Protein AF-A0A967WGV7-F1 (afdb_monomer)

Nearest PDB structures (foldseek):
  6tgf-assembly1_E  TM=3.086E-01  e=8.086E-02  Pantoea stewartii subsp. stewartii DC283
  1jrg-assembly2_B  TM=3.679E-01  e=1.143E+00  Dickeya chrysanthemi
  6tgf-assembly1_D  TM=2.941E-01  e=8.157E-01  Pantoea stewartii subsp. stewartii DC283
  1k8f-assembly2_D  TM=4.345E-01  e=6.163E+00  Homo sapiens
  3th0-assembly1_A  TM=1.533E-01  e=5.874E+00  Lederbergvirus P22

Foldseek 3Di:
DFADEDEQDLDLPLARADEFDAQDADEYQHHPVDDDDDPVNRDLPVTAAEQEQQNPPDQDPLRPPLPSGRLENYEAPQVQADQNRHYESHEQESFEQCDPPDPSSQEASRYEEDNHAYEYYNYEQANAEGQAYARHYEYHCYAYEYYNYEQESAEYAAFASRYEAHVYQYEYELYEQYQAEYQEQRHYEYACYAYEYELYEYYQAEHAAEQSHYEYACYAYEYELYEFEQAEYNHYKRHYDYHVYHYHYHNYYYYNGD

Radius of gyration: 17.04 Å; Cα contacts (8 Å, |Δi|>4): 986; chains: 1; bounding box: 46×35×44 Å

Solvent-accessible surface area (backbone atoms only — not comparable to full-atom values): 10587 Å² total; per-residue (Å²): 78,50,39,48,82,44,55,60,54,97,57,75,63,32,84,44,42,38,72,86,45,66,81,38,75,48,51,31,2,30,59,73,90,52,74,98,69,61,79,88,72,53,37,38,84,85,16,50,15,32,42,32,10,48,52,84,74,69,59,43,100,82,50,46,76,48,87,58,14,10,20,21,27,26,53,34,86,56,71,61,33,38,65,49,14,32,43,32,20,34,37,33,25,36,4,33,1,60,49,94,75,55,67,77,42,12,26,2,0,20,28,30,22,29,43,22,14,40,26,39,29,48,27,35,30,34,46,6,28,9,65,33,30,0,0,18,30,21,27,36,57,13,49,31,37,40,31,52,25,39,28,33,51,6,28,8,60,43,27,0,0,19,29,22,26,34,53,11,52,26,41,38,32,48,28,40,26,31,48,5,30,15,30,25,0,0,20,28,22,24,38,57,11,45,31,40,39,34,52,26,40,30,33,48,5,29,11,57,42,24,1,0,18,29,25,24,38,53,12,47,31,41,36,33,51,26,40,28,34,49,8,31,18,72,70,36,42,6,41,56,34,71,43,85,40,68,62,46,76,40,77,58,47,80,42,77,47,69

Structure (mmCIF, N/CA/C/O backbone):
data_AF-A0A967WGV7-F1
#
_entry.id   AF-A0A967WGV7-F1
#
loop_
_atom_site.group_PDB
_atom_site.id
_atom_site.type_symbol
_atom_site.label_atom_id
_atom_site.label_alt_id
_atom_site.label_comp_id
_atom_site.label_asym_id
_atom_site.label_entity_id
_atom_site.label_seq_id
_atom_site.pdbx_PDB_ins_code
_atom_site.Cartn_x
_atom_site.Cartn_y
_atom_site.Cartn_z
_atom_site.occupancy
_atom_site.B_iso_or_equiv
_atom_site.auth_seq_id
_atom_site.auth_comp_id
_atom_site.auth_asym_id
_atom_site.auth_atom_id
_atom_site.pdbx_PDB_model_num
ATOM 1 N N . MET A 1 1 ? -16.449 0.845 16.071 1.00 89.19 1 MET A N 1
ATOM 2 C CA . MET A 1 1 ? -15.845 2.123 16.484 1.00 89.19 1 MET A CA 1
ATOM 3 C C . MET A 1 1 ? -16.679 3.232 15.888 1.00 89.19 1 MET A C 1
ATOM 5 O O . MET A 1 1 ? -17.058 3.120 14.730 1.00 89.19 1 MET A O 1
ATOM 9 N N . ALA A 1 2 ? -17.038 4.225 16.699 1.00 91.44 2 ALA A N 1
ATOM 10 C CA . ALA A 1 2 ? -17.859 5.336 16.236 1.00 91.44 2 ALA A CA 1
ATOM 11 C C . ALA A 1 2 ? -17.091 6.219 15.238 1.00 91.44 2 ALA A C 1
ATOM 13 O O . ALA A 1 2 ? -15.864 6.136 15.156 1.00 91.44 2 ALA A O 1
ATOM 14 N N . ALA A 1 3 ? -17.804 7.037 14.466 1.00 94.88 3 ALA A N 1
ATOM 15 C CA . ALA A 1 3 ? -17.177 8.040 13.614 1.00 94.88 3 ALA A CA 1
ATOM 16 C C . ALA A 1 3 ? -16.294 8.982 14.441 1.00 94.88 3 ALA A C 1
ATOM 18 O O . ALA A 1 3 ? -16.633 9.344 15.572 1.00 94.88 3 ALA A O 1
ATOM 19 N N . GLY A 1 4 ? -15.172 9.393 13.860 1.00 95.69 4 GLY A N 1
ATOM 20 C CA . GLY A 1 4 ? -14.198 10.262 14.510 1.00 95.69 4 GLY A CA 1
ATOM 21 C C . GLY A 1 4 ? -12.759 9.883 14.187 1.00 95.69 4 GLY A C 1
ATOM 22 O O . GLY A 1 4 ? -12.503 8.888 13.510 1.00 95.69 4 GLY A O 1
ATOM 23 N N . THR A 1 5 ? -11.830 10.689 14.698 1.00 96.38 5 THR A N 1
ATOM 24 C CA . THR A 1 5 ? -10.388 10.503 14.513 1.00 96.38 5 THR A CA 1
ATOM 25 C C . THR A 1 5 ? -9.752 9.976 15.788 1.00 96.38 5 THR A C 1
ATOM 27 O O . THR A 1 5 ? -9.923 10.551 16.862 1.00 96.38 5 THR A O 1
ATOM 30 N N . TYR A 1 6 ? -8.991 8.897 15.652 1.00 97.62 6 TYR A N 1
ATOM 31 C CA . TYR A 1 6 ? -8.298 8.212 16.732 1.00 97.62 6 TYR A CA 1
ATOM 32 C C . TYR A 1 6 ? -6.807 8.155 16.417 1.00 97.62 6 TYR A C 1
ATOM 34 O O . TYR A 1 6 ? -6.417 7.813 15.301 1.00 97.62 6 TYR A O 1
ATOM 42 N N . LYS A 1 7 ? -5.984 8.466 17.416 1.00 97.50 7 LYS A N 1
ATOM 43 C CA . LYS A 1 7 ? -4.521 8.452 17.328 1.00 97.50 7 LYS A CA 1
ATOM 44 C C . LYS A 1 7 ? -3.966 7.288 18.151 1.00 97.50 7 LYS A C 1
ATOM 46 O O . LYS A 1 7 ? -4.623 6.868 19.108 1.00 97.50 7 LYS A O 1
ATOM 51 N N . PRO A 1 8 ? -2.788 6.747 17.805 1.00 97.19 8 PRO A N 1
ATOM 52 C CA . PRO A 1 8 ? -2.190 5.651 18.563 1.00 97.19 8 PRO A CA 1
ATOM 53 C C . PRO A 1 8 ? -1.683 6.093 19.947 1.00 97.19 8 PRO A C 1
ATOM 55 O O . PRO A 1 8 ? -1.536 5.255 20.836 1.00 97.19 8 PRO A O 1
ATOM 58 N N . THR A 1 9 ? -1.443 7.393 20.140 1.00 96.75 9 THR A N 1
ATOM 59 C CA . THR A 1 9 ? -1.024 8.010 21.404 1.00 96.75 9 THR A CA 1
ATOM 60 C C . THR A 1 9 ? -1.558 9.446 21.517 1.00 96.75 9 THR A C 1
ATOM 62 O O . THR A 1 9 ? -1.876 10.069 20.503 1.00 96.75 9 THR A O 1
ATOM 65 N N . ASP A 1 10 ? -1.658 9.952 22.750 1.00 92.62 10 ASP A N 1
ATOM 66 C CA . ASP A 1 10 ? -1.988 11.353 23.067 1.00 92.62 10 ASP A CA 1
ATOM 67 C C . ASP A 1 10 ? -0.730 12.242 23.197 1.00 92.62 10 ASP A C 1
ATOM 69 O O . ASP A 1 10 ? -0.841 13.458 23.362 1.00 92.62 10 ASP A O 1
ATOM 73 N N . ASP A 1 11 ? 0.467 11.646 23.180 1.00 93.00 11 ASP A N 1
ATOM 74 C CA . ASP A 1 11 ? 1.744 12.364 23.152 1.00 93.00 11 ASP A CA 1
ATOM 75 C C . ASP A 1 11 ? 2.346 12.420 21.733 1.00 93.00 11 ASP A C 1
ATOM 77 O O . ASP A 1 11 ? 1.678 12.135 20.743 1.00 93.00 11 ASP A O 1
ATOM 81 N N . LEU A 1 12 ? 3.606 12.855 21.627 1.00 94.00 12 LEU A N 1
ATOM 82 C CA . LEU A 1 12 ? 4.318 13.012 20.352 1.00 94.00 12 LEU A CA 1
ATOM 83 C C . LEU A 1 12 ? 5.303 11.863 20.078 1.00 94.00 12 LEU A C 1
ATOM 85 O O . LEU A 1 12 ? 6.253 12.031 19.308 1.00 94.00 12 LEU A O 1
ATOM 89 N N . ASP A 1 13 ? 5.139 10.711 20.738 1.00 97.25 13 ASP A N 1
ATOM 90 C CA . ASP A 1 13 ? 5.986 9.550 20.475 1.00 97.25 13 ASP A CA 1
ATOM 91 C C . ASP A 1 13 ? 5.594 8.881 19.150 1.00 97.25 13 ASP A C 1
ATOM 93 O O . ASP A 1 13 ? 4.695 8.042 19.061 1.00 97.25 13 ASP A O 1
ATOM 97 N N . ARG A 1 14 ? 6.353 9.224 18.105 1.00 97.81 14 ARG A N 1
ATOM 98 C CA . ARG A 1 14 ? 6.195 8.715 16.735 1.00 97.81 14 ARG A CA 1
ATOM 99 C C . ARG A 1 14 ? 6.345 7.194 16.609 1.00 97.81 14 ARG A C 1
ATOM 101 O O . ARG A 1 14 ? 6.037 6.648 15.549 1.00 97.81 14 ARG A O 1
ATOM 108 N N . THR A 1 15 ? 6.870 6.513 17.631 1.00 97.75 15 THR A N 1
ATOM 109 C CA . THR A 1 15 ? 7.092 5.057 17.622 1.00 97.75 15 THR A CA 1
ATOM 110 C C . THR A 1 15 ? 5.883 4.255 18.101 1.00 97.75 15 THR A C 1
ATOM 112 O O . THR A 1 15 ? 5.872 3.031 17.956 1.00 97.75 15 THR A O 1
ATOM 115 N N . ILE A 1 16 ? 4.859 4.920 18.645 1.00 98.19 16 ILE A N 1
ATOM 116 C CA . ILE A 1 16 ? 3.623 4.271 19.075 1.00 98.19 16 ILE A CA 1
ATOM 117 C C . ILE A 1 16 ? 2.669 4.155 17.878 1.00 98.19 16 ILE A C 1
ATOM 119 O O . ILE A 1 16 ? 2.387 5.130 17.179 1.00 98.19 16 ILE A O 1
ATOM 123 N N . SER A 1 17 ? 2.154 2.942 17.669 1.00 98.44 17 SER A N 1
ATOM 124 C CA . SER A 1 17 ? 1.281 2.573 16.550 1.00 98.44 17 SER A CA 1
ATOM 125 C C . SER A 1 17 ? 0.160 1.648 17.019 1.00 98.44 17 SER A C 1
ATOM 127 O O . SER A 1 17 ? 0.289 0.950 18.030 1.00 98.44 17 SER A O 1
ATOM 129 N N . PHE A 1 18 ? -0.923 1.576 16.247 1.00 98.62 18 PHE A N 1
ATOM 130 C CA . PHE A 1 18 ? -1.934 0.541 16.428 1.00 98.62 18 PHE A CA 1
ATOM 131 C C . PHE A 1 18 ? -1.376 -0.841 16.056 1.00 98.62 18 PHE A C 1
ATOM 133 O O . PHE A 1 18 ? -0.465 -0.977 15.234 1.00 98.62 18 PHE A O 1
ATOM 140 N N . GLN A 1 19 ? -1.950 -1.886 16.653 1.00 98.06 19 GLN A N 1
ATOM 141 C CA . GLN A 1 19 ? -1.642 -3.277 16.326 1.00 98.06 19 GLN A CA 1
ATOM 142 C C . GLN A 1 19 ? -2.923 -4.096 16.247 1.00 98.06 19 GLN A C 1
ATOM 144 O O . GLN A 1 19 ? -3.793 -4.004 17.114 1.00 98.06 19 GLN A O 1
ATOM 149 N N . MET A 1 20 ? -3.017 -4.932 15.219 1.00 98.50 20 MET A N 1
ATOM 150 C CA . MET A 1 20 ? -4.074 -5.929 15.097 1.00 98.50 20 MET A CA 1
ATOM 151 C C . MET A 1 20 ? -3.718 -7.204 15.876 1.00 98.50 20 MET A C 1
ATOM 153 O O . MET A 1 20 ? -2.576 -7.419 16.286 1.00 98.50 20 MET A O 1
ATOM 157 N N . LYS A 1 21 ? -4.711 -8.074 16.092 1.00 98.19 21 LYS A N 1
ATOM 158 C CA . LYS A 1 21 ? -4.554 -9.319 16.852 1.00 98.19 21 LYS A CA 1
ATOM 159 C C . LYS A 1 21 ? -5.401 -10.437 16.249 1.00 98.19 21 LYS A C 1
ATOM 161 O O . LYS A 1 21 ? -6.550 -10.206 15.888 1.00 98.19 21 LYS A O 1
ATOM 166 N N . ASN A 1 22 ? -4.860 -11.655 16.211 1.00 98.38 22 ASN A N 1
ATOM 167 C CA . ASN A 1 22 ? -5.603 -12.834 15.749 1.00 98.38 22 ASN A CA 1
ATOM 168 C C . ASN A 1 22 ? -6.865 -13.073 16.588 1.00 98.38 22 ASN A C 1
ATOM 170 O O . ASN A 1 22 ? -6.866 -12.907 17.812 1.00 98.38 22 ASN A O 1
ATOM 174 N N . GLY A 1 23 ? -7.934 -13.484 15.911 1.00 98.12 23 GLY A N 1
ATOM 175 C CA . GLY A 1 23 ? -9.259 -13.710 16.480 1.00 98.12 23 GLY A CA 1
ATOM 176 C C . GLY A 1 23 ? -10.005 -12.433 16.866 1.00 98.12 23 GLY A C 1
ATOM 177 O O . GLY A 1 23 ? -11.033 -12.527 17.536 1.00 98.12 23 GLY A O 1
ATOM 178 N N . VAL A 1 24 ? -9.498 -11.256 16.487 1.00 98.19 24 VAL A N 1
ATOM 179 C CA . VAL A 1 24 ? -10.129 -9.965 16.766 1.00 98.19 24 VAL A CA 1
ATOM 180 C C . VAL A 1 24 ? -10.513 -9.302 15.452 1.00 98.19 24 VAL A C 1
ATOM 182 O O . VAL A 1 24 ? -9.667 -9.051 14.596 1.00 98.19 24 VAL A O 1
ATOM 185 N N . ALA A 1 25 ? -11.798 -8.978 15.340 1.00 97.69 25 ALA A N 1
ATOM 186 C CA . ALA A 1 25 ? -12.327 -8.142 14.280 1.00 97.69 25 ALA A CA 1
ATOM 187 C C . ALA A 1 25 ? -12.687 -6.765 14.835 1.00 97.69 25 ALA A C 1
ATOM 189 O O . ALA A 1 25 ? -13.356 -6.659 15.867 1.00 97.69 25 ALA A O 1
ATOM 190 N N . ILE A 1 26 ? -12.230 -5.721 14.153 1.00 96.75 26 ILE A N 1
ATOM 191 C CA . ILE A 1 26 ? -12.522 -4.331 14.488 1.00 96.75 26 ILE A CA 1
ATOM 192 C C . ILE A 1 26 ? -13.258 -3.714 13.301 1.00 96.75 26 ILE A C 1
ATOM 194 O O . ILE A 1 26 ? -12.820 -3.840 12.160 1.00 96.75 26 ILE A O 1
ATOM 198 N N . TYR A 1 27 ? -14.366 -3.031 13.590 1.00 97.12 27 TYR A N 1
ATOM 199 C CA . TYR A 1 27 ? -15.258 -2.439 12.593 1.00 97.12 27 TYR A CA 1
ATOM 200 C C . TYR A 1 27 ? -15.413 -0.933 12.836 1.00 97.12 27 TYR A C 1
ATOM 202 O O . TYR A 1 27 ? -15.695 -0.539 13.971 1.00 97.12 27 TYR A O 1
ATOM 210 N N . GLY A 1 28 ? -15.247 -0.099 11.810 1.00 96.19 28 GLY A N 1
ATOM 211 C CA . GLY A 1 28 ? -15.576 1.336 11.796 1.00 96.19 28 GLY A CA 1
ATOM 212 C C . GLY A 1 28 ? -16.955 1.587 11.178 1.00 96.19 28 GLY A C 1
ATOM 213 O O . GLY A 1 28 ? -17.614 0.630 10.776 1.00 96.19 28 GLY A O 1
ATOM 214 N N . GLY A 1 29 ? -17.422 2.835 11.112 1.00 95.69 29 GLY A N 1
ATOM 215 C CA . GLY A 1 29 ? -18.684 3.163 10.427 1.00 95.69 29 GLY A CA 1
ATOM 216 C C . GLY A 1 29 ? -19.935 3.234 11.303 1.00 95.69 29 GLY A C 1
ATOM 217 O O . GLY A 1 29 ? -21.039 3.007 10.812 1.00 95.69 29 GLY A O 1
ATOM 218 N N . PHE A 1 30 ? -19.789 3.500 12.601 1.00 94.44 30 PHE A N 1
ATOM 219 C CA . PHE A 1 30 ? -20.928 3.627 13.517 1.00 94.44 30 PHE A CA 1
ATOM 220 C C . PHE A 1 30 ? -21.244 5.104 13.787 1.00 94.44 30 PHE A C 1
ATOM 222 O O . PHE A 1 30 ? -20.355 5.858 14.183 1.00 94.44 30 PHE A O 1
ATOM 229 N N . ASP A 1 31 ? -22.500 5.514 13.606 1.00 92.50 31 ASP A N 1
ATOM 230 C CA . ASP A 1 31 ? -22.958 6.879 13.899 1.00 92.50 31 ASP A CA 1
ATOM 231 C C . ASP A 1 31 ? -22.876 7.160 15.418 1.00 92.50 31 ASP A C 1
ATOM 233 O O . ASP A 1 31 ? -23.529 6.468 16.199 1.00 92.50 31 ASP A O 1
ATOM 237 N N . PRO A 1 32 ? -22.082 8.152 15.869 1.00 88.44 32 PRO A N 1
ATOM 238 C CA . PRO A 1 32 ? -21.924 8.474 17.288 1.00 88.44 32 PRO A CA 1
ATOM 239 C C . PRO A 1 32 ? -23.148 9.166 17.911 1.00 88.44 32 PRO A C 1
ATOM 241 O O . PRO A 1 32 ? -23.213 9.302 19.134 1.00 88.44 32 PRO A O 1
ATOM 244 N N . SER A 1 33 ? -24.073 9.683 17.097 1.00 88.00 33 SER A N 1
ATOM 245 C CA . SER A 1 33 ? -25.232 10.466 17.548 1.00 88.00 33 SER A CA 1
ATOM 246 C C . SER A 1 33 ? -26.416 9.599 17.974 1.00 88.00 33 SER A C 1
ATOM 248 O O . SER A 1 33 ? -27.272 10.027 18.756 1.00 88.00 33 SER A O 1
ATOM 250 N N . VAL A 1 34 ? -26.444 8.365 17.488 1.00 80.56 34 VAL A N 1
ATOM 251 C CA . VAL A 1 34 ? -27.380 7.322 17.884 1.00 80.56 34 VAL A CA 1
ATOM 252 C C . VAL A 1 34 ? -26.631 6.351 18.797 1.00 80.56 34 VAL A C 1
ATOM 254 O O . VAL A 1 34 ? -25.426 6.182 18.676 1.00 80.56 34 VAL A O 1
ATOM 257 N N . GLY A 1 35 ? -27.316 5.793 19.799 1.00 74.44 35 GLY A N 1
ATOM 258 C CA . GLY A 1 35 ? -26.696 4.894 20.781 1.00 74.44 35 GLY A CA 1
ATOM 259 C C . GLY A 1 35 ? -26.268 3.550 20.176 1.00 74.44 35 GLY A C 1
ATOM 260 O O . GLY A 1 35 ? -25.796 3.488 19.048 1.00 74.44 35 GLY A O 1
ATOM 261 N N . ASP A 1 36 ? -26.461 2.449 20.909 1.00 68.88 36 ASP A N 1
ATOM 262 C CA . ASP A 1 36 ? -26.219 1.103 20.368 1.00 68.88 36 ASP A CA 1
ATOM 263 C C . ASP A 1 36 ? -27.049 0.877 19.096 1.00 68.88 36 ASP A C 1
ATOM 265 O O . ASP A 1 36 ? -28.251 0.597 19.143 1.00 68.88 36 ASP A O 1
ATOM 269 N N . VAL A 1 37 ? -26.394 1.011 17.946 1.00 71.75 37 VAL A N 1
ATOM 270 C CA . VAL A 1 37 ? -26.943 0.626 16.655 1.00 71.75 37 VAL A CA 1
ATOM 271 C C . VAL A 1 37 ? -26.558 -0.812 16.369 1.00 71.75 37 VAL A C 1
ATOM 273 O O . VAL A 1 37 ? -25.444 -1.261 16.646 1.00 71.75 37 VAL A O 1
ATOM 276 N N . ALA A 1 38 ? -27.511 -1.551 15.814 1.00 83.12 38 ALA A N 1
ATOM 277 C CA . ALA A 1 38 ? -27.261 -2.898 15.349 1.00 83.12 38 ALA A CA 1
ATOM 278 C C . ALA A 1 38 ? -26.185 -2.890 14.247 1.00 83.12 38 ALA A C 1
ATOM 280 O O . ALA A 1 38 ? -26.043 -1.910 13.513 1.00 83.12 38 ALA A O 1
ATOM 281 N N . PHE A 1 39 ? -25.418 -3.976 14.149 1.00 86.56 39 PHE A N 1
ATOM 282 C CA . PHE A 1 39 ? -24.276 -4.085 13.238 1.00 86.56 39 PHE A CA 1
ATOM 283 C C . PHE A 1 39 ? -24.667 -3.837 11.772 1.00 86.56 39 PHE A C 1
ATOM 285 O O . PHE A 1 39 ? -23.903 -3.254 11.012 1.00 86.56 39 PHE A O 1
ATOM 292 N N . GLU A 1 40 ? -25.880 -4.227 11.390 1.00 87.62 40 GLU A N 1
ATOM 293 C CA . GLU A 1 40 ? -26.460 -4.009 10.064 1.00 87.62 40 GLU A CA 1
ATOM 294 C C . GLU A 1 40 ? -26.698 -2.536 9.699 1.00 87.62 40 GLU A C 1
ATOM 296 O O . GLU A 1 40 ? -26.863 -2.231 8.522 1.00 87.62 40 GLU A O 1
ATOM 301 N N . ASN A 1 41 ? -26.701 -1.624 10.674 1.00 85.81 41 ASN A N 1
ATOM 302 C CA . ASN A 1 41 ? -26.860 -0.186 10.437 1.00 85.81 41 ASN A CA 1
ATOM 303 C C . ASN A 1 41 ? -25.515 0.532 10.251 1.00 85.81 41 ASN A C 1
ATOM 305 O O . ASN A 1 41 ? -25.477 1.762 10.220 1.00 85.81 41 ASN A O 1
ATOM 309 N N . ARG A 1 42 ? -24.410 -0.218 10.200 1.00 92.00 42 ARG A N 1
ATOM 310 C CA . ARG A 1 42 ? -23.076 0.323 9.957 1.00 92.00 42 ARG A CA 1
ATOM 311 C C . ARG A 1 42 ? -23.008 0.907 8.551 1.00 92.00 42 ARG A C 1
ATOM 313 O O . ARG A 1 42 ? -23.313 0.225 7.578 1.00 92.00 42 ARG A O 1
ATOM 320 N N . ASP A 1 43 ? -22.546 2.144 8.471 1.00 94.38 43 ASP A N 1
ATOM 321 C CA . ASP A 1 43 ? -22.340 2.874 7.227 1.00 94.38 43 ASP A CA 1
ATOM 322 C C . ASP A 1 43 ? -20.988 3.581 7.331 1.00 94.38 43 ASP A C 1
ATOM 324 O O . ASP A 1 43 ? -20.862 4.635 7.956 1.00 94.38 43 ASP A O 1
ATOM 328 N N . TRP A 1 44 ? -19.952 2.931 6.804 1.00 95.56 44 TRP A N 1
ATOM 329 C CA . TRP A 1 44 ? -18.570 3.408 6.871 1.00 95.56 44 TRP A CA 1
ATOM 330 C C . TRP A 1 44 ? -18.292 4.579 5.929 1.00 95.56 44 TRP A C 1
ATOM 332 O O . TRP A 1 44 ? -17.327 5.304 6.155 1.00 95.56 44 TRP A O 1
ATOM 342 N N . GLU A 1 45 ? -19.145 4.796 4.927 1.00 94.06 45 GLU A N 1
ATOM 343 C CA . GLU A 1 45 ? -19.053 5.948 4.032 1.00 94.06 45 GLU A CA 1
ATOM 344 C C . GLU A 1 45 ? -19.645 7.193 4.703 1.00 94.06 45 GLU A C 1
ATOM 346 O O . GLU A 1 45 ? -19.021 8.254 4.710 1.00 94.06 45 GLU A O 1
ATOM 351 N N . ALA A 1 46 ? -20.820 7.069 5.330 1.00 95.06 46 ALA A N 1
ATOM 352 C CA . ALA A 1 46 ? -21.470 8.185 6.016 1.00 95.06 46 ALA A CA 1
ATOM 353 C C . ALA A 1 46 ? -20.852 8.507 7.387 1.00 95.06 46 ALA A C 1
ATOM 355 O O . ALA A 1 46 ? -20.930 9.650 7.843 1.00 95.06 46 ALA A O 1
ATOM 356 N N . ASN A 1 47 ? -20.245 7.519 8.054 1.00 95.94 47 ASN A N 1
ATOM 357 C CA . ASN A 1 47 ? -19.715 7.638 9.416 1.00 95.94 47 ASN A CA 1
ATOM 358 C C . ASN A 1 47 ? -18.211 7.317 9.464 1.00 95.94 47 ASN A C 1
ATOM 360 O O . ASN A 1 47 ? -17.817 6.314 10.067 1.00 95.94 47 ASN A O 1
ATOM 364 N N . PRO A 1 48 ? -17.349 8.149 8.855 1.00 97.00 48 PRO A N 1
ATOM 365 C CA . PRO A 1 48 ? -15.931 7.847 8.718 1.00 97.00 48 PRO A CA 1
ATOM 366 C C . PRO A 1 48 ? -15.254 7.645 10.078 1.00 97.00 48 PRO A C 1
ATOM 368 O O . PRO A 1 48 ? -15.301 8.501 10.969 1.00 97.00 48 PRO A O 1
ATOM 371 N N . THR A 1 49 ? -14.588 6.501 10.224 1.00 97.81 49 THR A N 1
ATOM 372 C CA . THR A 1 49 ? -13.740 6.183 11.374 1.00 97.81 49 THR A CA 1
ATOM 373 C C . THR A 1 49 ? -12.281 6.237 10.940 1.00 97.81 49 THR A C 1
ATOM 375 O O . THR A 1 49 ? -11.823 5.396 10.168 1.00 97.81 49 THR A O 1
ATOM 378 N N . ILE A 1 50 ? -11.553 7.233 11.438 1.00 98.25 50 ILE A N 1
ATOM 379 C CA . ILE A 1 50 ? -10.200 7.568 11.000 1.00 98.25 50 ILE A CA 1
ATOM 380 C C . ILE A 1 50 ? -9.199 7.121 12.066 1.00 98.25 50 ILE A C 1
ATOM 382 O O . ILE A 1 50 ? -9.276 7.542 13.219 1.00 98.25 50 ILE A O 1
ATOM 386 N N . LEU A 1 51 ? -8.241 6.288 11.674 1.00 98.62 51 LEU A N 1
ATOM 387 C CA . LEU A 1 51 ? -7.046 5.955 12.441 1.00 98.62 51 LEU A CA 1
ATOM 388 C C . LEU A 1 51 ? -5.901 6.786 11.860 1.00 98.62 51 LEU A C 1
ATOM 390 O O . LEU A 1 51 ? -5.476 6.551 10.729 1.00 98.62 51 LEU A O 1
ATOM 394 N N . SER A 1 52 ? -5.459 7.796 12.607 1.00 97.75 52 SER A N 1
ATOM 395 C CA . SER A 1 52 ? -4.529 8.813 12.115 1.00 97.75 52 SER A CA 1
ATOM 396 C C . SER A 1 52 ? -3.176 8.750 12.815 1.00 97.75 52 SER A C 1
ATOM 398 O O . SER A 1 52 ? -3.110 8.641 14.041 1.00 97.75 52 SER A O 1
ATOM 400 N N . GLY A 1 53 ? -2.108 8.860 12.026 1.00 97.62 53 GLY A N 1
ATOM 401 C CA . GLY A 1 53 ? -0.747 9.114 12.488 1.00 97.62 53 GLY A CA 1
ATOM 402 C C . GLY A 1 53 ? -0.442 10.595 12.736 1.00 97.62 53 GLY A C 1
ATOM 403 O O . GLY A 1 53 ? 0.615 10.884 13.284 1.00 97.62 53 GLY A O 1
ATOM 404 N N . ASP A 1 54 ? -1.342 11.521 12.390 1.00 96.56 54 ASP A N 1
ATOM 405 C CA . ASP A 1 54 ? -1.190 12.958 12.661 1.00 96.56 54 ASP A CA 1
ATOM 406 C C . ASP A 1 54 ?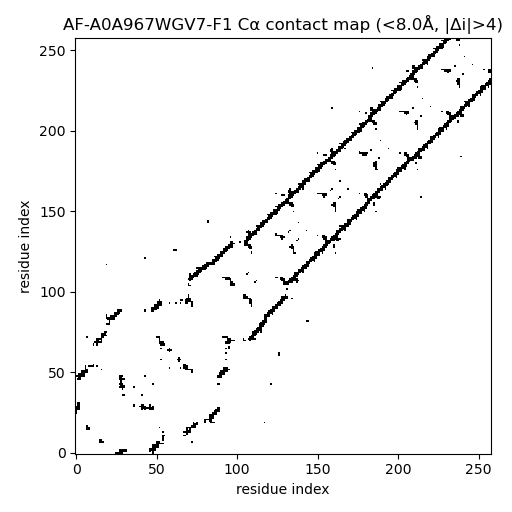 -1.300 13.237 14.169 1.00 96.56 54 ASP A C 1
ATOM 408 O O . ASP A 1 54 ? -2.397 13.373 14.725 1.00 96.56 54 ASP A O 1
ATOM 412 N N . LEU A 1 55 ? -0.157 13.287 14.858 1.00 96.56 55 LEU A N 1
ATOM 413 C CA . LEU A 1 55 ? -0.098 13.424 16.316 1.00 96.56 55 LEU A CA 1
ATOM 414 C C . LEU A 1 55 ? -0.482 14.834 16.786 1.00 96.56 55 LEU A C 1
ATOM 416 O O . LEU A 1 55 ? -1.172 14.962 17.802 1.00 96.56 55 LEU A O 1
ATOM 420 N N . ASN A 1 56 ? -0.183 15.874 16.006 1.00 93.69 56 ASN A N 1
ATOM 421 C CA . ASN A 1 56 ? -0.521 17.260 16.343 1.00 93.69 56 ASN A CA 1
ATOM 422 C C . ASN A 1 56 ? -1.933 17.675 15.902 1.00 93.69 56 ASN A C 1
ATOM 424 O O . ASN A 1 56 ? -2.533 18.556 16.517 1.00 93.69 56 ASN A O 1
ATOM 428 N N . GLY A 1 57 ? -2.531 16.976 14.938 1.00 92.19 57 GLY A N 1
ATOM 429 C CA . GLY A 1 57 ? -3.834 17.334 14.379 1.00 92.19 57 GLY A CA 1
ATOM 430 C C . GLY A 1 57 ? -3.773 18.570 13.479 1.00 92.19 57 GLY A C 1
ATOM 431 O O . GLY A 1 57 ? -4.752 19.320 13.444 1.00 92.19 57 GLY A O 1
ATOM 432 N N . ASP A 1 58 ? -2.627 18.843 12.858 1.00 91.44 58 ASP A N 1
ATOM 433 C CA . ASP A 1 58 ? -2.351 20.072 12.110 1.00 91.44 58 ASP A CA 1
ATOM 434 C C . ASP A 1 58 ? -1.845 19.834 10.677 1.00 91.44 58 ASP A C 1
ATOM 436 O O . ASP A 1 58 ? -1.442 20.792 10.006 1.00 91.44 58 ASP A O 1
ATOM 440 N N . ASP A 1 59 ? -1.956 18.599 10.175 1.00 89.25 59 ASP A N 1
ATOM 441 C CA . ASP A 1 59 ? -1.641 18.277 8.786 1.00 89.25 59 ASP A CA 1
ATOM 442 C C . ASP A 1 59 ? -2.553 19.037 7.808 1.00 89.25 59 ASP A C 1
ATOM 444 O O . ASP A 1 59 ? -3.784 19.080 7.924 1.00 89.25 59 ASP A O 1
ATOM 448 N N . GLY A 1 60 ? -1.931 19.645 6.797 1.00 77.81 60 GLY A N 1
ATOM 449 C CA . GLY A 1 60 ? -2.632 20.303 5.697 1.00 77.81 60 GLY A CA 1
ATOM 450 C C . GLY A 1 60 ? -3.273 19.317 4.703 1.00 77.81 60 GLY A C 1
ATOM 451 O O . GLY A 1 60 ? -3.069 18.110 4.791 1.00 77.81 60 GLY A O 1
ATOM 452 N N . PRO A 1 61 ? -3.996 19.825 3.685 1.00 69.12 61 PRO A N 1
ATOM 453 C CA . PRO A 1 61 ? -4.725 19.007 2.704 1.00 69.12 61 PRO A CA 1
ATOM 454 C C . PRO A 1 61 ? -3.850 18.077 1.841 1.00 69.12 61 PRO A C 1
ATOM 456 O O . PRO A 1 61 ? -4.382 17.139 1.260 1.00 69.12 61 PRO A O 1
ATOM 459 N N . ASP A 1 62 ? -2.532 18.299 1.799 1.00 66.75 62 ASP A N 1
ATOM 460 C CA . ASP A 1 62 ? -1.553 17.443 1.106 1.00 66.75 62 ASP A CA 1
ATOM 461 C C . ASP A 1 62 ? -0.658 16.663 2.091 1.00 66.75 62 ASP A C 1
ATOM 463 O O . ASP A 1 62 ? 0.464 16.286 1.752 1.00 66.75 62 ASP A O 1
ATOM 467 N N . PHE A 1 63 ? -1.088 16.518 3.352 1.00 68.81 63 PHE A N 1
ATOM 468 C CA . PHE A 1 63 ? -0.255 16.014 4.458 1.00 68.81 63 PHE A CA 1
ATOM 469 C C . PHE A 1 63 ? 1.057 16.802 4.604 1.00 68.81 63 PHE A C 1
ATOM 471 O O . PHE A 1 63 ? 2.105 16.293 5.008 1.00 68.81 63 PHE A O 1
ATOM 478 N N . ALA A 1 64 ? 1.000 18.084 4.235 1.00 72.38 64 ALA A N 1
ATOM 479 C CA . ALA A 1 64 ? 2.035 19.052 4.539 1.00 72.38 64 ALA A CA 1
ATOM 480 C C . ALA A 1 64 ? 2.061 19.265 6.057 1.00 72.38 64 ALA A C 1
ATOM 482 O O . ALA A 1 64 ? 0.998 19.391 6.654 1.00 72.38 64 ALA A O 1
ATOM 483 N N . ASN A 1 65 ? 3.264 19.375 6.630 1.00 86.81 65 ASN A N 1
ATOM 484 C CA . ASN A 1 65 ? 3.522 19.389 8.079 1.00 86.81 65 ASN A CA 1
ATOM 485 C C . ASN A 1 65 ? 3.540 18.013 8.783 1.00 86.81 65 ASN A C 1
ATOM 487 O O . ASN A 1 65 ? 3.500 17.950 9.993 1.00 86.81 65 ASN A O 1
ATOM 491 N N . ASN A 1 66 ? 3.764 16.914 8.065 1.00 92.69 66 ASN A N 1
ATOM 492 C CA . ASN A 1 66 ? 3.780 15.567 8.657 1.00 92.69 66 ASN A CA 1
ATOM 493 C C . ASN A 1 66 ? 5.016 15.185 9.517 1.00 92.69 66 ASN A C 1
ATOM 495 O O . ASN A 1 66 ? 5.261 13.998 9.756 1.00 92.69 66 ASN A O 1
ATOM 499 N N . GLY A 1 67 ? 5.871 16.125 9.935 1.00 93.25 67 GLY A N 1
ATOM 500 C CA . GLY A 1 67 ? 7.198 15.822 10.512 1.00 93.25 67 GLY A CA 1
ATOM 501 C C . GLY A 1 67 ? 7.161 15.105 11.872 1.00 93.25 67 GLY A C 1
ATOM 502 O O . GLY A 1 67 ? 8.098 14.396 12.253 1.00 93.25 67 GLY A O 1
ATOM 503 N N . GLU A 1 68 ? 6.064 15.292 12.581 1.00 93.62 68 GLU A N 1
ATOM 504 C CA . GLU A 1 68 ? 5.698 14.797 13.903 1.00 93.62 68 GLU A CA 1
ATOM 505 C C . GLU A 1 68 ? 4.849 13.530 13.852 1.00 93.62 68 GLU A C 1
ATOM 507 O O . GLU A 1 68 ? 4.595 12.935 14.895 1.00 93.62 68 GLU A O 1
ATOM 512 N N . ASN A 1 69 ? 4.407 13.109 12.672 1.00 97.19 69 ASN A N 1
ATOM 513 C CA . ASN A 1 69 ? 3.445 12.027 12.554 1.00 97.19 69 ASN A CA 1
ATOM 514 C C . ASN A 1 69 ? 4.040 10.683 12.956 1.00 97.19 69 ASN A C 1
ATOM 516 O O . ASN A 1 69 ? 5.228 10.435 12.733 1.00 97.19 69 ASN A O 1
ATOM 520 N N . SER A 1 70 ? 3.219 9.766 13.465 1.00 97.94 70 SER A N 1
ATOM 521 C CA . SER A 1 70 ? 3.634 8.380 13.695 1.00 97.94 70 SER A CA 1
ATOM 522 C C . SER A 1 70 ? 4.360 7.813 12.474 1.00 97.94 70 SER A C 1
ATOM 524 O O . SER A 1 70 ? 3.937 8.020 11.335 1.00 97.94 70 SER A O 1
ATOM 526 N N . TYR A 1 71 ? 5.452 7.076 12.698 1.00 98.56 71 TYR A N 1
ATOM 527 C CA . TYR A 1 71 ? 6.154 6.411 11.594 1.00 98.56 71 TYR A CA 1
ATOM 528 C C . TYR A 1 71 ? 5.230 5.435 10.872 1.00 98.56 71 TYR A C 1
ATOM 530 O O . TYR A 1 71 ? 5.231 5.379 9.647 1.00 98.56 71 TYR A O 1
ATOM 538 N N . HIS A 1 72 ? 4.417 4.713 11.645 1.00 98.69 72 HIS A N 1
ATOM 539 C CA . HIS A 1 72 ? 3.394 3.815 11.136 1.00 98.69 72 HIS A CA 1
ATOM 540 C C . HIS A 1 72 ? 2.069 4.094 11.835 1.00 98.69 72 HIS A C 1
ATOM 542 O O . HIS A 1 72 ? 2.047 4.221 13.064 1.00 98.69 72 HIS A O 1
ATOM 548 N N . VAL A 1 73 ? 0.956 4.084 11.103 1.00 98.75 73 VAL A N 1
ATOM 549 C CA . VAL A 1 73 ? -0.363 4.014 11.751 1.00 98.75 73 VAL A CA 1
ATOM 550 C C . VAL A 1 73 ? -0.562 2.617 12.349 1.00 98.75 73 VAL A C 1
ATOM 552 O O . VAL A 1 73 ? -0.907 2.491 13.524 1.00 98.75 73 VAL A O 1
ATOM 555 N N . PHE A 1 74 ? -0.245 1.565 11.585 1.00 98.81 74 PHE A N 1
ATOM 556 C CA . PHE A 1 74 ? -0.182 0.177 12.053 1.00 98.81 74 PHE A CA 1
ATOM 557 C C . PHE A 1 74 ? 1.225 -0.412 11.943 1.00 98.81 74 PHE A C 1
ATOM 559 O O . PHE A 1 74 ? 1.833 -0.375 10.873 1.00 98.81 74 PHE A O 1
ATOM 566 N N . TYR A 1 75 ? 1.710 -1.046 13.014 1.00 98.69 75 TYR A N 1
ATOM 567 C CA . TYR A 1 75 ? 3.038 -1.669 13.041 1.00 98.69 75 TYR A CA 1
ATOM 568 C C . TYR A 1 75 ? 2.987 -3.119 13.534 1.00 98.69 75 TYR A C 1
ATOM 570 O O . TYR A 1 75 ? 2.790 -3.379 14.721 1.00 98.69 75 TYR A O 1
ATOM 578 N N . HIS A 1 76 ? 3.210 -4.078 12.630 1.00 98.50 76 HIS A N 1
ATOM 579 C CA . HIS A 1 76 ? 3.180 -5.516 12.918 1.00 98.50 76 HIS A CA 1
ATOM 580 C C . HIS A 1 76 ? 4.565 -6.172 12.723 1.00 98.50 76 HIS A C 1
ATOM 582 O O . HIS A 1 76 ? 4.821 -6.814 11.696 1.00 98.50 76 HIS A O 1
ATOM 588 N N . PRO A 1 77 ? 5.486 -6.046 13.700 1.00 96.50 77 PRO A N 1
ATOM 589 C CA . PRO A 1 77 ? 6.844 -6.580 13.612 1.00 96.50 77 PRO A CA 1
ATOM 590 C C . PRO A 1 77 ? 6.886 -8.085 13.912 1.00 96.50 77 PRO A C 1
ATOM 592 O O . PRO A 1 77 ? 7.271 -8.495 15.005 1.00 96.50 77 PRO A O 1
ATOM 595 N N . ALA A 1 78 ? 6.494 -8.919 12.944 1.00 96.00 78 ALA A N 1
ATOM 596 C CA . ALA A 1 78 ? 6.450 -10.379 13.095 1.00 96.00 78 ALA A CA 1
ATOM 597 C C . ALA A 1 78 ? 5.501 -10.856 14.206 1.00 96.00 78 ALA A C 1
ATOM 599 O O . ALA A 1 78 ? 5.815 -11.767 14.971 1.00 96.00 78 ALA A O 1
ATOM 600 N N . LEU A 1 79 ? 4.301 -10.269 14.256 1.00 96.25 79 LEU A N 1
ATOM 601 C CA . LEU A 1 79 ? 3.234 -10.684 15.174 1.00 96.25 79 LEU A CA 1
ATOM 602 C C . LEU A 1 79 ? 2.553 -12.000 14.763 1.00 96.25 79 LEU A C 1
ATOM 604 O O . LEU A 1 79 ? 1.728 -12.510 15.519 1.00 96.25 79 LEU A O 1
ATOM 608 N N . LEU A 1 80 ? 2.901 -12.556 13.594 1.00 98.12 80 LEU A N 1
ATOM 609 C CA . LEU A 1 80 ? 2.316 -13.785 13.049 1.00 98.12 80 LEU A CA 1
ATOM 610 C C . LEU A 1 80 ? 0.798 -13.669 12.886 1.00 98.12 80 LEU A C 1
ATOM 612 O O . LEU A 1 80 ? 0.046 -14.593 13.212 1.00 98.12 80 LEU A O 1
ATOM 616 N N . LEU A 1 81 ? 0.348 -12.505 12.405 1.00 98.38 81 LEU A N 1
ATOM 617 C CA . LEU A 1 81 ? -1.068 -12.307 12.134 1.00 98.38 81 LEU A CA 1
ATOM 618 C C . LEU A 1 81 ? -1.532 -13.228 11.008 1.00 98.38 81 LEU A C 1
ATOM 620 O O . LEU A 1 81 ? -0.820 -13.422 10.020 1.00 98.38 81 LEU A O 1
ATOM 624 N N . ASP A 1 82 ? -2.736 -13.755 11.150 1.00 97.75 82 ASP A N 1
ATOM 625 C CA . ASP A 1 82 ? -3.458 -14.450 10.094 1.00 97.75 82 ASP A CA 1
ATOM 626 C C . ASP A 1 82 ? -4.745 -13.687 9.742 1.00 97.75 82 ASP A C 1
ATOM 628 O O . ASP A 1 82 ? -5.057 -12.636 10.309 1.00 97.75 82 ASP A O 1
ATOM 632 N N . HIS A 1 83 ? -5.516 -14.231 8.803 1.00 96.88 83 HIS A N 1
ATOM 633 C CA . HIS A 1 83 ? -6.740 -13.610 8.297 1.00 96.88 83 HIS A CA 1
ATOM 634 C C . HIS A 1 83 ? -7.868 -13.503 9.346 1.00 96.88 83 HIS A C 1
ATOM 636 O O . HIS A 1 83 ? -8.961 -13.046 9.022 1.00 96.88 83 HIS A O 1
ATOM 642 N N . THR A 1 84 ? -7.664 -13.965 10.585 1.00 98.25 84 THR A N 1
ATOM 643 C CA . THR A 1 84 ? -8.605 -13.746 11.695 1.00 98.25 84 THR A CA 1
ATOM 644 C C . THR A 1 84 ? -8.390 -12.405 12.398 1.00 98.25 84 THR A C 1
ATOM 646 O O . THR A 1 84 ? -9.239 -12.000 13.190 1.00 98.25 84 THR A O 1
ATOM 649 N N . ALA A 1 85 ? -7.277 -11.718 12.122 1.00 98.69 85 ALA A N 1
ATOM 650 C CA . ALA A 1 85 ? -7.087 -10.315 12.456 1.00 98.69 85 ALA A CA 1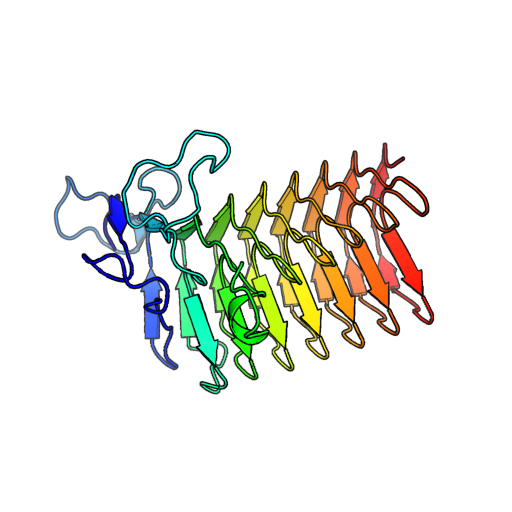
ATOM 651 C C . ALA A 1 85 ? -7.774 -9.463 11.376 1.00 98.69 85 ALA A C 1
ATOM 653 O O . ALA A 1 85 ? -7.241 -9.312 10.275 1.00 98.69 85 ALA A O 1
ATOM 654 N N . ILE A 1 86 ? -8.967 -8.944 11.682 1.00 98.75 86 ILE A N 1
ATOM 655 C CA . ILE A 1 86 ? -9.830 -8.245 10.717 1.00 98.75 86 ILE A CA 1
ATOM 656 C C . ILE A 1 86 ? -9.902 -6.754 11.044 1.00 98.75 86 ILE A C 1
ATOM 658 O O . ILE A 1 86 ? -10.182 -6.374 12.185 1.00 98.75 86 ILE A O 1
ATOM 662 N N . LEU A 1 87 ? -9.700 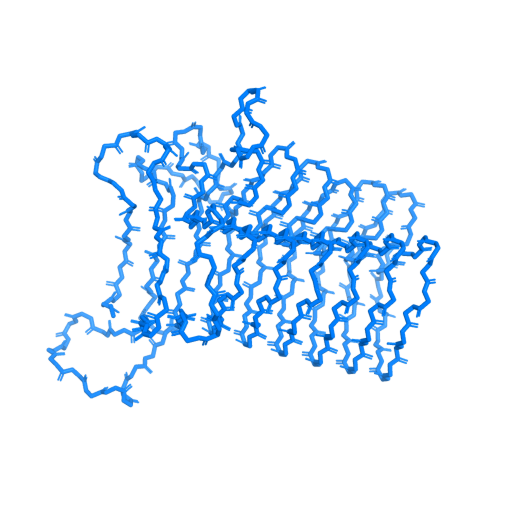-5.927 10.021 1.00 98.69 87 LEU A N 1
ATOM 663 C CA . LEU A 1 87 ? -9.978 -4.495 10.041 1.00 98.69 87 LEU A CA 1
ATOM 664 C C . LEU A 1 87 ? -10.975 -4.173 8.928 1.00 98.69 87 LEU A C 1
ATOM 666 O O . LEU A 1 87 ? -10.723 -4.512 7.772 1.00 98.69 87 LEU A O 1
ATOM 670 N N . ASP A 1 88 ? -12.092 -3.539 9.281 1.00 98.69 88 ASP A N 1
ATOM 671 C CA . ASP A 1 88 ? -13.174 -3.295 8.3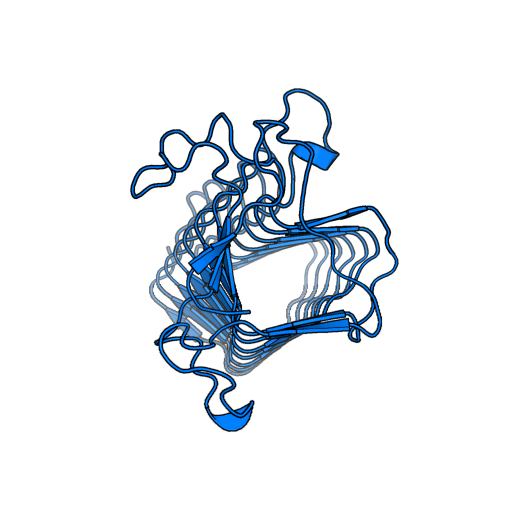29 1.00 98.69 88 ASP A CA 1
ATOM 672 C C . ASP A 1 88 ? -13.797 -1.895 8.466 1.00 98.69 88 ASP A C 1
ATOM 674 O O . ASP A 1 88 ? -14.307 -1.543 9.532 1.00 98.69 88 ASP A O 1
ATOM 678 N N . GLY A 1 89 ? -13.822 -1.107 7.389 1.00 98.50 89 GLY A N 1
ATOM 679 C CA . GLY A 1 89 ? -14.504 0.196 7.339 1.00 98.50 89 GLY A CA 1
ATOM 680 C C . GLY A 1 89 ? -13.742 1.329 8.023 1.00 98.50 89 GLY A C 1
ATOM 681 O O . GLY A 1 89 ? -14.342 2.094 8.779 1.00 98.50 89 GLY A O 1
ATOM 682 N N . PHE A 1 90 ? -12.425 1.395 7.823 1.00 98.75 90 PHE A N 1
ATOM 683 C CA . PHE A 1 90 ? -11.558 2.417 8.416 1.00 98.75 90 PHE A CA 1
ATOM 684 C C . PHE A 1 90 ? -10.822 3.232 7.361 1.00 98.75 90 PHE A C 1
ATOM 686 O O . PHE A 1 90 ? -10.432 2.711 6.321 1.00 98.75 90 PHE A O 1
ATOM 693 N N . ILE A 1 91 ? -10.543 4.487 7.696 1.00 98.75 91 ILE A N 1
ATOM 694 C CA . ILE A 1 91 ? -9.562 5.318 6.999 1.00 98.75 91 ILE A CA 1
ATOM 695 C C . ILE A 1 91 ? -8.258 5.267 7.803 1.00 98.75 91 ILE A C 1
ATOM 697 O O . ILE A 1 91 ? -8.269 5.510 9.007 1.00 98.75 91 ILE A O 1
ATOM 701 N N . ILE A 1 92 ? -7.146 4.936 7.153 1.00 98.81 92 ILE A N 1
ATOM 702 C CA . ILE A 1 92 ? -5.798 4.828 7.713 1.00 98.81 92 ILE A CA 1
ATOM 703 C C . ILE A 1 92 ? -4.948 5.911 7.052 1.00 98.81 92 ILE A C 1
ATOM 705 O O . ILE A 1 92 ? -4.674 5.839 5.852 1.00 98.81 92 ILE A O 1
ATOM 709 N N . THR A 1 93 ? -4.544 6.917 7.826 1.00 98.19 93 THR A N 1
ATOM 710 C CA . THR A 1 93 ? -3.971 8.144 7.259 1.00 98.19 93 THR A CA 1
ATOM 711 C C . THR A 1 93 ? -2.853 8.740 8.097 1.00 98.19 93 THR A C 1
ATOM 713 O O . THR A 1 93 ? -2.772 8.507 9.302 1.00 98.19 93 THR A O 1
ATOM 716 N N . GLY A 1 94 ? -2.025 9.573 7.466 1.00 96.94 94 GLY A N 1
ATOM 717 C CA . GLY A 1 94 ? -1.063 10.421 8.164 1.00 96.94 94 GLY A CA 1
ATOM 718 C C . GLY A 1 94 ? 0.118 9.658 8.755 1.00 96.94 94 GLY A C 1
ATOM 719 O O . GLY A 1 94 ? 0.750 10.163 9.669 1.00 96.94 94 GLY A O 1
ATOM 720 N N . GLY A 1 95 ? 0.437 8.452 8.287 1.00 98.25 95 GLY A N 1
ATOM 721 C CA . GLY A 1 95 ? 1.699 7.806 8.642 1.00 98.25 95 GLY A CA 1
ATOM 722 C C . GLY A 1 95 ? 2.877 8.381 7.855 1.00 98.25 95 GLY A C 1
ATOM 723 O O . GLY A 1 95 ? 2.763 8.578 6.647 1.00 98.25 95 GLY A O 1
ATOM 724 N N . ASN A 1 96 ? 4.014 8.619 8.516 1.00 97.94 96 ASN A N 1
ATOM 725 C CA . ASN A 1 96 ? 5.211 9.197 7.897 1.00 97.94 96 ASN A CA 1
ATOM 726 C C . ASN A 1 96 ? 6.490 8.435 8.276 1.00 97.94 96 ASN A C 1
ATOM 728 O O . ASN A 1 96 ? 7.234 8.827 9.181 1.00 97.94 96 ASN A O 1
ATOM 732 N N . ALA A 1 97 ? 6.768 7.340 7.571 1.00 98.38 97 ALA A N 1
ATOM 733 C CA . ALA A 1 97 ? 7.925 6.484 7.810 1.00 98.38 97 ALA A CA 1
ATOM 734 C C . ALA A 1 97 ? 9.213 7.109 7.232 1.00 98.38 97 ALA A C 1
ATOM 736 O O . ALA A 1 97 ? 9.671 6.739 6.149 1.00 98.38 97 ALA A O 1
ATOM 737 N N . ASN A 1 98 ? 9.801 8.072 7.948 1.00 97.62 98 ASN A N 1
ATOM 738 C CA . ASN A 1 98 ? 10.967 8.856 7.513 1.00 97.62 98 ASN A CA 1
ATOM 739 C C . ASN A 1 98 ? 12.128 8.872 8.523 1.00 97.62 98 ASN A C 1
ATOM 741 O O . ASN A 1 98 ? 12.893 9.835 8.616 1.00 97.62 98 ASN A O 1
ATOM 745 N N . HIS A 1 99 ? 12.264 7.819 9.330 1.00 97.62 99 HIS A N 1
ATOM 746 C CA . HIS A 1 99 ? 13.342 7.769 10.312 1.00 97.62 99 HIS A CA 1
ATOM 747 C C . HIS A 1 99 ? 14.726 7.839 9.631 1.00 97.62 99 HIS A C 1
ATOM 749 O O . HIS A 1 99 ? 14.959 7.228 8.593 1.00 97.62 99 HIS A O 1
ATOM 755 N N . ALA A 1 100 ? 15.692 8.542 10.228 1.00 95.25 100 ALA A N 1
ATOM 756 C CA . ALA A 1 100 ? 16.962 8.848 9.558 1.00 95.25 100 ALA A CA 1
ATOM 757 C C . ALA A 1 100 ? 17.829 7.616 9.214 1.00 95.25 100 ALA A C 1
ATOM 759 O O . ALA A 1 100 ? 18.581 7.633 8.240 1.00 95.25 100 ALA A O 1
ATOM 760 N N . THR A 1 101 ? 17.781 6.560 10.034 1.00 93.56 101 THR A N 1
ATOM 761 C CA . THR A 1 101 ? 18.703 5.408 9.922 1.00 93.56 101 THR A CA 1
ATOM 762 C C . THR A 1 101 ? 18.034 4.043 10.060 1.00 93.56 101 THR A C 1
ATOM 764 O O . THR A 1 101 ? 18.362 3.131 9.303 1.00 93.56 101 THR A O 1
ATOM 767 N N . ASP A 1 102 ? 17.107 3.886 11.006 1.00 96.38 102 ASP A N 1
ATOM 768 C CA . ASP A 1 102 ? 16.330 2.654 11.166 1.00 96.38 102 ASP A CA 1
ATOM 769 C C . ASP A 1 102 ? 15.472 2.368 9.927 1.00 96.38 102 ASP A C 1
ATOM 771 O O . ASP A 1 102 ? 14.593 3.143 9.570 1.00 96.38 102 ASP A O 1
ATOM 775 N N . THR A 1 103 ? 15.743 1.248 9.260 1.00 93.94 103 THR A N 1
ATOM 776 C CA . THR A 1 103 ? 15.044 0.863 8.028 1.00 93.94 103 THR A CA 1
ATOM 777 C C . THR A 1 103 ? 13.617 0.391 8.291 1.00 93.94 103 THR A C 1
ATOM 779 O O . THR A 1 103 ? 12.769 0.594 7.426 1.00 93.94 103 THR A O 1
ATOM 782 N N . ALA A 1 104 ? 13.330 -0.197 9.458 1.00 94.75 104 ALA A N 1
ATOM 783 C CA . ALA A 1 104 ? 11.977 -0.643 9.792 1.00 94.75 104 ALA A CA 1
ATOM 784 C C . ALA A 1 104 ? 11.017 0.549 9.914 1.00 94.75 104 ALA A C 1
ATOM 786 O O . ALA A 1 104 ? 9.882 0.461 9.468 1.00 94.75 104 ALA A O 1
ATOM 787 N N . LEU A 1 105 ? 11.520 1.689 10.396 1.00 97.62 105 LEU A N 1
ATOM 788 C CA . LEU A 1 105 ? 10.785 2.951 10.540 1.00 97.62 105 LEU A CA 1
ATOM 789 C C . LEU A 1 105 ? 10.808 3.829 9.267 1.00 97.62 105 LEU A C 1
ATOM 791 O O . LEU A 1 105 ? 10.511 5.024 9.320 1.00 97.62 105 LEU A O 1
ATOM 795 N N . ARG A 1 106 ? 11.207 3.259 8.120 1.00 98.25 106 ARG A N 1
ATOM 796 C CA . ARG A 1 106 ? 11.267 3.932 6.804 1.00 98.25 106 ARG A CA 1
ATOM 797 C C . ARG A 1 106 ? 10.353 3.306 5.749 1.00 98.25 106 ARG A C 1
ATOM 799 O O . ARG A 1 106 ? 10.455 3.618 4.563 1.00 98.25 106 ARG A O 1
ATOM 806 N N . VAL A 1 107 ? 9.508 2.366 6.155 1.00 98.69 107 VAL A N 1
ATOM 807 C CA . VAL A 1 107 ? 8.624 1.591 5.281 1.00 98.69 107 VAL A CA 1
ATOM 808 C C . VAL A 1 107 ? 7.226 1.495 5.881 1.00 98.69 107 VAL A C 1
ATOM 810 O O . VAL A 1 107 ? 7.100 1.504 7.094 1.00 98.69 107 VAL A O 1
ATOM 813 N N . GLY A 1 108 ? 6.176 1.351 5.075 1.00 98.56 108 GLY A N 1
ATOM 814 C CA . GLY A 1 108 ? 4.826 1.096 5.596 1.00 98.56 108 GLY A CA 1
ATOM 815 C C . GLY A 1 108 ? 4.277 2.248 6.432 1.00 98.56 108 GLY A C 1
ATOM 816 O O . GLY A 1 108 ? 4.005 2.040 7.613 1.00 98.56 108 GLY A O 1
ATOM 817 N N . GLY A 1 109 ? 4.139 3.444 5.853 1.00 98.50 109 GLY A N 1
ATOM 818 C CA . GLY A 1 109 ? 3.607 4.612 6.567 1.00 98.50 109 GLY A CA 1
ATOM 819 C C . GLY A 1 109 ? 2.206 4.347 7.124 1.00 98.50 109 GLY A C 1
ATOM 820 O O . GLY A 1 109 ? 1.957 4.497 8.317 1.00 98.50 109 GLY A O 1
ATOM 821 N N . GLY A 1 110 ? 1.293 3.846 6.294 1.00 98.81 110 GLY A N 1
ATOM 822 C CA . GLY A 1 110 ? -0.032 3.437 6.764 1.00 98.81 110 GLY A CA 1
ATOM 823 C C . GLY A 1 110 ? 0.035 2.137 7.568 1.00 98.81 110 GLY A C 1
ATOM 824 O O . GLY A 1 110 ? -0.404 2.068 8.715 1.00 98.81 110 GLY A O 1
ATOM 825 N N . MET A 1 111 ? 0.608 1.088 6.981 1.00 98.94 111 MET A N 1
ATOM 826 C CA . MET A 1 111 ? 0.712 -0.221 7.621 1.00 98.94 111 MET A CA 1
ATOM 827 C C . MET A 1 111 ? 2.008 -0.940 7.269 1.00 98.94 111 MET A C 1
ATOM 829 O O . MET A 1 111 ? 2.321 -1.173 6.101 1.00 98.94 111 MET A O 1
ATOM 833 N N . PHE A 1 112 ? 2.716 -1.381 8.303 1.00 98.88 112 PHE A N 1
ATOM 834 C CA . PHE A 1 112 ? 3.862 -2.272 8.199 1.00 98.88 112 PHE A CA 1
ATOM 835 C C . PHE A 1 112 ? 3.488 -3.693 8.627 1.00 98.88 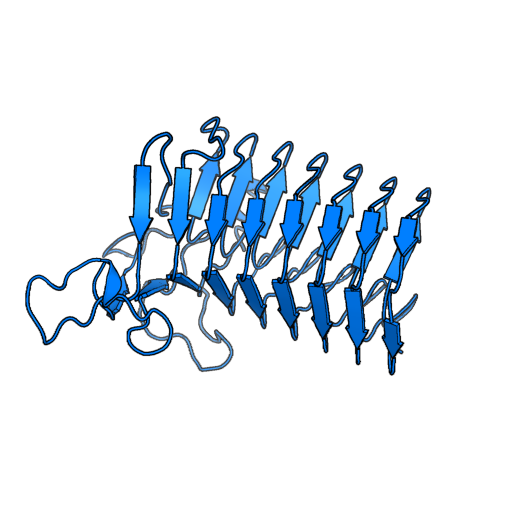112 PHE A C 1
ATOM 837 O O . PHE A 1 112 ? 3.088 -3.923 9.770 1.00 98.88 112 PHE A O 1
ATOM 844 N N . ASN A 1 113 ? 3.690 -4.656 7.730 1.00 98.81 113 ASN A N 1
ATOM 845 C CA . ASN A 1 113 ? 3.486 -6.080 7.963 1.00 98.81 113 ASN A CA 1
ATOM 846 C C . ASN A 1 113 ? 4.787 -6.852 7.723 1.00 98.81 113 ASN A C 1
ATOM 848 O O . ASN A 1 113 ? 5.219 -7.017 6.583 1.00 98.81 113 ASN A O 1
ATOM 852 N N . ALA A 1 114 ? 5.382 -7.386 8.789 1.00 98.50 114 ALA A N 1
ATOM 853 C CA . ALA A 1 114 ? 6.415 -8.414 8.696 1.00 98.50 114 ALA A CA 1
ATOM 854 C C . ALA A 1 114 ? 5.843 -9.735 9.209 1.00 98.50 114 ALA A C 1
ATOM 856 O O . ALA A 1 114 ? 5.279 -9.768 10.305 1.00 98.50 114 ALA A O 1
ATOM 857 N N . ALA A 1 115 ? 5.961 -10.810 8.424 1.00 98.44 115 ALA A N 1
ATOM 858 C CA . ALA A 1 115 ? 5.412 -12.135 8.729 1.00 98.44 115 ALA A CA 1
ATOM 859 C C . ALA A 1 115 ? 3.976 -12.104 9.305 1.00 98.44 115 ALA A C 1
ATOM 861 O O . ALA A 1 115 ? 3.667 -12.840 10.238 1.00 98.44 115 ALA A O 1
ATOM 862 N N . SER A 1 116 ? 3.121 -11.204 8.813 1.00 98.69 116 SER A N 1
ATOM 863 C CA . SER A 1 116 ? 1.800 -10.899 9.375 1.00 98.69 116 SER A CA 1
ATOM 864 C C . SER A 1 116 ? 0.811 -10.635 8.242 1.00 98.69 116 SER A C 1
ATOM 866 O O . SER A 1 116 ? 1.030 -9.754 7.423 1.00 98.69 116 SER A O 1
ATOM 868 N N . SER A 1 117 ? -0.270 -11.407 8.176 1.00 98.44 117 SER A N 1
ATOM 869 C CA . SER A 1 117 ? -1.184 -11.466 7.027 1.00 98.44 117 SER A CA 1
ATOM 870 C C . SER A 1 117 ? -2.625 -11.111 7.427 1.00 98.44 117 SER A C 1
ATOM 872 O O . SER A 1 117 ? -3.481 -11.997 7.427 1.00 98.44 117 SER A O 1
ATOM 874 N N . PRO A 1 118 ? -2.903 -9.849 7.815 1.00 98.62 118 PRO A N 1
ATOM 875 C CA . PRO A 1 118 ? -4.242 -9.428 8.222 1.00 98.62 118 PRO A CA 1
ATOM 876 C C . PRO A 1 118 ? -5.251 -9.465 7.062 1.00 98.62 118 PRO A C 1
ATOM 878 O O . PRO A 1 118 ? -4.878 -9.445 5.885 1.00 98.62 118 PRO A O 1
ATOM 881 N N . ALA A 1 119 ? -6.537 -9.475 7.415 1.00 98.88 119 ALA A N 1
ATOM 882 C CA . ALA A 1 119 ? -7.645 -9.277 6.486 1.00 98.88 119 ALA A CA 1
ATOM 883 C C . ALA A 1 119 ? -8.175 -7.840 6.599 1.00 98.88 119 ALA A C 1
ATOM 885 O O . ALA A 1 119 ? -8.530 -7.382 7.688 1.00 98.88 119 ALA A O 1
ATOM 886 N N . LEU A 1 120 ? -8.212 -7.136 5.471 1.00 98.88 120 LEU A N 1
ATOM 887 C CA . LEU A 1 120 ? -8.619 -5.740 5.358 1.00 98.88 120 LEU A CA 1
ATOM 888 C C . LEU A 1 120 ? -9.832 -5.654 4.428 1.00 98.88 120 LEU A C 1
ATOM 890 O O . LEU A 1 120 ? -9.816 -6.221 3.332 1.00 98.88 120 LEU A O 1
ATOM 894 N N . THR A 1 121 ? -10.891 -4.974 4.859 1.00 98.88 121 THR A N 1
ATOM 895 C CA . THR A 1 121 ? -12.131 -4.847 4.079 1.00 98.88 121 THR A CA 1
ATOM 896 C C . THR A 1 121 ? -12.682 -3.429 4.168 1.00 98.88 121 THR A C 1
ATOM 898 O O . THR A 1 121 ? -12.653 -2.842 5.240 1.00 98.88 121 THR A O 1
ATOM 901 N N . ASN A 1 122 ? -13.165 -2.836 3.072 1.00 98.75 122 ASN A N 1
ATOM 902 C CA . ASN A 1 122 ? -13.723 -1.470 3.088 1.00 98.75 122 ASN A CA 1
ATOM 903 C C . ASN A 1 122 ? -12.783 -0.427 3.731 1.00 98.75 122 ASN A C 1
ATOM 905 O O . ASN A 1 122 ? -13.227 0.492 4.421 1.00 98.75 122 ASN A O 1
ATOM 909 N N . CYS A 1 123 ? -11.470 -0.623 3.606 1.00 98.88 123 CYS A N 1
ATOM 910 C CA . CYS A 1 123 ? -10.478 0.267 4.204 1.00 98.88 123 CYS A CA 1
ATOM 911 C C . CYS A 1 123 ? -9.904 1.224 3.165 1.00 98.88 123 CYS A C 1
ATOM 913 O O . CYS A 1 123 ? -9.546 0.797 2.067 1.00 98.88 123 CYS A O 1
ATOM 915 N N . THR A 1 124 ? -9.719 2.477 3.565 1.00 98.88 124 THR A N 1
ATOM 916 C CA . THR A 1 124 ? -8.996 3.484 2.789 1.00 98.88 124 THR A CA 1
ATOM 917 C C . THR A 1 124 ? -7.633 3.728 3.418 1.00 98.88 124 THR A C 1
ATOM 919 O O . THR A 1 124 ? -7.554 4.052 4.597 1.00 98.88 124 THR A O 1
ATOM 922 N N . PHE A 1 125 ? -6.558 3.599 2.648 1.00 98.88 125 PHE A N 1
ATOM 923 C CA . PHE A 1 125 ? -5.225 4.071 3.007 1.00 98.88 125 PHE A CA 1
ATOM 924 C C . PHE A 1 125 ? -4.967 5.350 2.230 1.00 98.88 125 PHE A C 1
ATOM 926 O O . PHE A 1 125 ? -4.810 5.289 1.010 1.00 98.88 125 PHE A O 1
ATOM 933 N N . SER A 1 126 ? -4.933 6.486 2.917 1.00 98.06 126 SER A N 1
ATOM 934 C CA . SER A 1 126 ? -4.783 7.787 2.273 1.00 98.06 126 SER A CA 1
ATOM 935 C C . SER A 1 126 ? -3.637 8.592 2.863 1.00 98.06 126 SER A C 1
ATOM 937 O O . SER A 1 126 ? -3.413 8.579 4.071 1.00 98.06 126 SER A O 1
ATOM 939 N N . GLY A 1 127 ? -2.870 9.269 2.007 1.00 96.81 127 GLY A N 1
ATOM 940 C CA . GLY A 1 127 ? -1.906 10.262 2.480 1.00 96.81 127 GLY A CA 1
ATOM 941 C C . GLY A 1 127 ? -0.782 9.738 3.363 1.00 96.81 127 GLY A C 1
ATOM 942 O O . GLY A 1 127 ? -0.318 10.445 4.256 1.00 96.81 127 GLY A O 1
ATOM 943 N N . ASN A 1 128 ? -0.376 8.484 3.176 1.00 98.50 128 ASN A N 1
ATOM 944 C CA . ASN A 1 128 ? 0.720 7.904 3.940 1.00 98.50 128 ASN A CA 1
ATOM 945 C C . ASN A 1 128 ? 2.028 7.980 3.144 1.00 98.50 128 ASN A C 1
ATOM 947 O O . ASN A 1 128 ? 2.046 7.753 1.929 1.00 98.50 128 ASN A O 1
ATOM 951 N N . SER A 1 129 ? 3.133 8.267 3.829 1.00 97.88 129 SER A N 1
ATOM 952 C CA . SER A 1 129 ? 4.454 8.434 3.223 1.00 97.88 129 SER A CA 1
ATOM 953 C C . SER A 1 129 ? 5.505 7.496 3.811 1.00 97.88 129 SER A C 1
ATOM 955 O O . SER A 1 129 ? 5.503 7.171 5.001 1.00 97.88 129 SER A O 1
ATOM 957 N N . ALA A 1 130 ? 6.447 7.077 2.965 1.00 98.50 130 ALA A N 1
ATOM 958 C CA . ALA A 1 130 ? 7.630 6.328 3.372 1.00 98.50 130 ALA A CA 1
ATOM 959 C C . ALA A 1 130 ? 8.889 6.774 2.609 1.00 98.50 130 ALA A C 1
ATOM 961 O O . ALA A 1 130 ? 8.920 6.806 1.379 1.00 98.50 130 ALA A O 1
ATOM 962 N N . ASP A 1 131 ? 9.991 7.000 3.323 1.00 97.56 131 ASP A N 1
A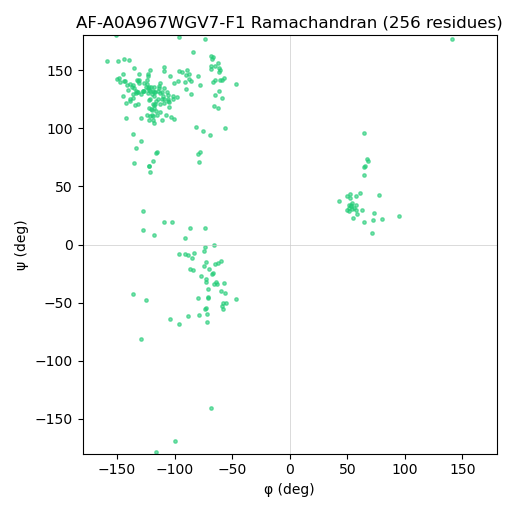TOM 963 C CA . ASP A 1 131 ? 11.295 7.345 2.731 1.00 97.56 131 ASP A CA 1
ATOM 964 C C . ASP A 1 131 ? 11.987 6.160 2.044 1.00 97.56 131 ASP A C 1
ATOM 966 O O . ASP A 1 131 ? 13.096 6.284 1.509 1.00 97.56 131 ASP A O 1
ATOM 970 N N . TYR A 1 132 ? 11.379 4.977 2.100 1.00 98.38 132 TYR A N 1
ATOM 971 C CA . TYR A 1 132 ? 11.866 3.799 1.409 1.00 98.38 132 TYR A CA 1
ATOM 972 C C . TYR A 1 132 ? 10.756 3.140 0.592 1.00 98.38 132 TYR A C 1
ATOM 974 O O . TYR A 1 132 ? 10.705 3.335 -0.621 1.00 98.38 132 TYR A O 1
ATOM 982 N N . ARG A 1 133 ? 9.876 2.335 1.194 1.00 98.62 133 ARG A N 1
ATOM 983 C CA . ARG A 1 133 ? 8.952 1.472 0.434 1.00 98.62 133 ARG A CA 1
ATOM 984 C C . ARG A 1 133 ? 7.594 1.331 1.104 1.00 98.62 133 ARG A C 1
ATOM 986 O O . ARG A 1 133 ? 7.541 1.240 2.326 1.00 98.62 133 ARG A O 1
ATOM 993 N N . GLY A 1 134 ? 6.536 1.204 0.307 1.00 98.56 134 GLY A N 1
ATOM 994 C CA . GLY A 1 134 ? 5.182 0.973 0.813 1.00 98.56 134 GLY A CA 1
ATOM 995 C C . GLY A 1 134 ? 4.661 2.186 1.570 1.00 98.56 134 GLY A C 1
ATOM 996 O O . GLY A 1 134 ? 4.598 2.134 2.791 1.00 98.56 134 GLY A O 1
ATOM 997 N N . GLY A 1 135 ? 4.334 3.279 0.879 1.00 98.50 135 GLY A N 1
ATOM 998 C CA . GLY A 1 135 ? 3.780 4.477 1.525 1.00 98.50 135 GLY A CA 1
ATOM 999 C C . GLY A 1 135 ? 2.501 4.141 2.289 1.00 98.50 135 GLY A C 1
ATOM 1000 O O . GLY A 1 135 ? 2.438 4.302 3.506 1.00 98.50 135 GLY A O 1
ATOM 1001 N N . GLY A 1 136 ? 1.533 3.550 1.586 1.00 98.81 136 GLY A N 1
ATOM 1002 C CA . GLY A 1 136 ? 0.319 2.997 2.184 1.00 98.81 136 GLY A CA 1
ATOM 1003 C C . GLY A 1 136 ? 0.608 1.723 2.974 1.00 98.81 136 GLY A C 1
ATOM 1004 O O . GLY A 1 136 ? 0.479 1.701 4.196 1.00 98.81 136 GLY A O 1
ATOM 1005 N N . ILE A 1 137 ? 1.013 0.652 2.285 1.00 98.94 137 ILE A N 1
ATOM 1006 C CA . ILE A 1 137 ? 1.207 -0.674 2.891 1.00 98.94 137 ILE A CA 1
ATOM 1007 C C . ILE A 1 137 ? 2.559 -1.274 2.495 1.00 98.94 137 ILE A C 1
ATOM 1009 O O . ILE A 1 137 ? 2.905 -1.359 1.317 1.00 98.94 137 ILE A O 1
ATOM 1013 N N . TYR A 1 138 ? 3.300 -1.772 3.481 1.00 98.94 138 TYR A N 1
ATOM 1014 C CA . TYR A 1 138 ? 4.507 -2.570 3.291 1.00 98.94 138 TYR A CA 1
ATOM 1015 C C . TYR A 1 138 ? 4.289 -3.998 3.797 1.00 98.94 138 TYR A C 1
ATOM 1017 O O . TYR A 1 138 ? 3.962 -4.196 4.965 1.00 98.94 138 TYR A O 1
ATOM 1025 N N . ASN A 1 139 ? 4.524 -4.991 2.937 1.00 98.88 139 ASN A N 1
ATOM 1026 C CA . ASN A 1 139 ? 4.398 -6.412 3.255 1.00 98.88 139 ASN A CA 1
ATOM 1027 C C . ASN A 1 139 ? 5.717 -7.149 3.018 1.00 98.88 139 ASN A C 1
ATOM 1029 O O . ASN A 1 139 ? 6.153 -7.301 1.874 1.00 98.88 139 ASN A O 1
ATOM 1033 N N . ASP A 1 140 ? 6.296 -7.713 4.071 1.00 98.69 140 ASP A N 1
ATOM 1034 C CA . ASP A 1 140 ? 7.465 -8.589 4.005 1.00 98.69 140 ASP A CA 1
ATOM 1035 C C . ASP A 1 140 ? 7.125 -9.987 4.517 1.00 98.69 140 ASP A C 1
ATOM 1037 O O . ASP A 1 140 ? 6.689 -10.159 5.660 1.00 98.69 140 ASP A O 1
ATOM 1041 N N . THR A 1 141 ? 7.297 -10.988 3.652 1.00 98.56 141 THR A N 1
ATOM 1042 C CA . THR A 1 141 ? 6.953 -12.391 3.929 1.00 98.56 141 THR A CA 1
ATOM 1043 C C . THR A 1 141 ? 5.527 -12.523 4.494 1.00 98.56 141 THR A C 1
ATOM 1045 O O . THR A 1 141 ? 5.273 -13.232 5.466 1.00 98.56 141 THR A O 1
ATOM 1048 N N . SER A 1 142 ? 4.591 -11.766 3.920 1.00 98.06 142 SER A N 1
ATOM 1049 C CA . SER A 1 142 ? 3.234 -11.548 4.433 1.00 98.06 142 SER A CA 1
ATOM 1050 C C . SER A 1 142 ? 2.223 -11.654 3.295 1.00 98.06 142 SER A C 1
ATOM 1052 O O . SER A 1 142 ? 2.458 -11.153 2.206 1.00 98.06 142 SER A O 1
ATOM 1054 N N . SER A 1 143 ? 1.088 -12.313 3.501 1.00 97.31 143 SER A N 1
ATOM 1055 C C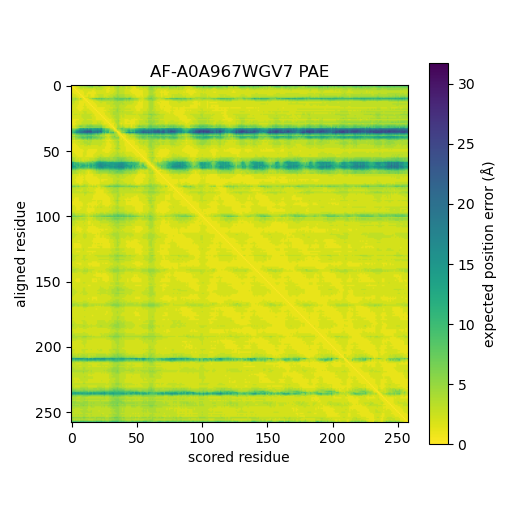A . SER A 1 143 ? 0.073 -12.520 2.452 1.00 97.31 143 SER A CA 1
ATOM 1056 C C . SER A 1 143 ? -1.272 -11.929 2.880 1.00 97.31 143 SER A C 1
ATOM 1058 O O . SER A 1 143 ? -2.220 -12.689 3.084 1.00 97.31 143 SER A O 1
ATOM 1060 N N . PRO A 1 144 ? -1.362 -10.601 3.099 1.00 98.38 144 PRO A N 1
ATOM 1061 C CA . PRO A 1 144 ? -2.617 -9.987 3.508 1.00 98.38 144 PRO A CA 1
ATOM 1062 C C . PRO A 1 144 ? -3.696 -10.167 2.438 1.00 98.38 144 PRO A C 1
ATOM 1064 O O . PRO A 1 144 ? -3.405 -10.326 1.245 1.00 98.38 144 PRO A O 1
ATOM 1067 N N . VAL A 1 145 ? -4.946 -10.106 2.889 1.00 98.88 145 VAL A N 1
ATOM 1068 C CA . VAL A 1 145 ? -6.127 -10.124 2.024 1.00 98.88 145 VAL A CA 1
ATOM 1069 C C . VAL A 1 145 ? -6.763 -8.743 2.049 1.00 98.88 145 VAL A C 1
ATOM 1071 O O . VAL A 1 145 ? -7.063 -8.236 3.128 1.00 98.88 145 VAL A O 1
ATOM 1074 N N . LEU A 1 146 ? -6.951 -8.142 0.877 1.00 98.94 146 LEU A N 1
ATOM 1075 C CA . LEU A 1 146 ? -7.628 -6.859 0.709 1.00 98.94 146 LEU A CA 1
ATOM 1076 C C . LEU A 1 146 ? -8.880 -7.051 -0.144 1.00 98.94 146 LEU A C 1
ATOM 1078 O O . LEU A 1 146 ? -8.816 -7.666 -1.212 1.00 98.94 146 LEU A O 1
ATOM 1082 N N . ILE A 1 147 ? -10.001 -6.520 0.334 1.00 98.94 147 ILE A N 1
ATOM 1083 C CA . ILE A 1 147 ? -11.299 -6.573 -0.339 1.00 98.94 147 ILE A CA 1
ATOM 1084 C C . ILE A 1 147 ? -11.949 -5.194 -0.232 1.00 98.94 147 ILE A C 1
ATOM 1086 O O . ILE A 1 147 ? -12.021 -4.644 0.863 1.00 98.94 147 ILE A O 1
ATOM 1090 N N . ASP A 1 148 ? -12.417 -4.627 -1.341 1.00 98.88 148 ASP A N 1
ATOM 1091 C CA . ASP A 1 148 ? -13.136 -3.340 -1.341 1.00 98.88 148 ASP A CA 1
ATOM 1092 C C . ASP A 1 148 ? -12.314 -2.187 -0.723 1.00 98.88 148 ASP A C 1
ATOM 1094 O O . ASP A 1 148 ? -12.841 -1.271 -0.095 1.00 98.88 148 ASP A O 1
ATOM 1098 N N . CYS A 1 149 ? -10.985 -2.261 -0.835 1.00 98.94 149 CYS A N 1
ATOM 1099 C CA . CYS A 1 149 ? -10.067 -1.256 -0.303 1.00 98.94 149 CYS A CA 1
ATOM 1100 C C . CYS A 1 149 ? -9.683 -0.187 -1.332 1.00 98.94 149 CYS A C 1
ATOM 1102 O O . CYS A 1 149 ? -9.500 -0.473 -2.516 1.00 98.94 149 CYS A O 1
ATOM 1104 N N . LEU A 1 150 ? -9.437 1.021 -0.833 1.00 98.94 150 LEU A N 1
ATOM 1105 C CA . LEU A 1 150 ? -8.876 2.141 -1.580 1.00 98.94 150 LEU A CA 1
ATOM 1106 C C . LEU A 1 150 ? -7.481 2.465 -1.040 1.00 98.94 150 LEU A C 1
ATOM 1108 O O . LEU A 1 150 ? -7.291 2.595 0.165 1.00 98.94 150 LEU A O 1
ATOM 1112 N N . LEU A 1 151 ? -6.491 2.589 -1.917 1.00 98.94 151 LEU A N 1
ATOM 1113 C CA . LEU A 1 151 ? -5.178 3.134 -1.591 1.00 98.94 151 LEU A CA 1
ATOM 1114 C C . LEU A 1 151 ? -4.986 4.385 -2.440 1.00 98.94 151 LEU A C 1
ATOM 1116 O O . LEU A 1 151 ? -4.751 4.266 -3.640 1.00 98.94 151 LEU A O 1
ATOM 1120 N N . GLU A 1 152 ? -5.107 5.562 -1.832 1.00 98.50 152 GLU A N 1
ATOM 1121 C CA . GLU A 1 152 ? -5.122 6.842 -2.543 1.00 98.50 152 GLU A CA 1
ATOM 1122 C C . GLU A 1 152 ? -4.050 7.819 -2.049 1.00 98.50 152 GLU A C 1
ATOM 1124 O O . GLU A 1 152 ? -3.812 7.947 -0.849 1.00 98.50 152 GLU A O 1
ATOM 1129 N N . GLY A 1 153 ? -3.378 8.520 -2.962 1.00 97.75 153 GLY A N 1
ATOM 1130 C CA . GLY A 1 153 ? -2.473 9.616 -2.593 1.00 97.75 153 GLY A CA 1
ATOM 1131 C C . GLY A 1 153 ? -1.329 9.217 -1.649 1.00 97.75 153 GLY A C 1
ATOM 1132 O O . GLY A 1 153 ? -0.848 10.046 -0.877 1.00 97.75 153 GLY A O 1
ATOM 1133 N N . ASN A 1 154 ? -0.905 7.949 -1.652 1.00 98.69 154 ASN A N 1
ATOM 1134 C CA . ASN A 1 154 ? 0.220 7.491 -0.839 1.00 98.69 154 ASN A CA 1
ATOM 1135 C C . ASN A 1 154 ? 1.534 7.635 -1.612 1.00 98.69 154 ASN A C 1
ATOM 1137 O O . ASN A 1 154 ? 1.575 7.513 -2.840 1.00 98.69 154 ASN A O 1
ATOM 1141 N N . SER A 1 155 ? 2.636 7.849 -0.893 1.00 98.19 155 SER A N 1
ATOM 1142 C CA . SER A 1 155 ? 3.941 8.096 -1.509 1.00 98.19 155 SER A CA 1
ATOM 1143 C C . SER A 1 155 ? 5.073 7.270 -0.903 1.00 98.19 155 SER A C 1
ATOM 1145 O O . SER A 1 155 ? 5.156 7.060 0.305 1.00 98.19 155 SER A O 1
ATOM 1147 N N . ALA A 1 156 ? 5.986 6.803 -1.753 1.00 98.44 156 ALA A N 1
ATOM 1148 C CA . ALA A 1 156 ? 7.224 6.167 -1.317 1.00 98.44 156 ALA A CA 1
ATOM 1149 C C . ALA A 1 156 ? 8.414 6.680 -2.125 1.00 98.44 156 ALA A C 1
ATOM 1151 O O . ALA A 1 156 ? 8.365 6.707 -3.350 1.00 98.44 156 ALA A O 1
ATOM 1152 N N . VAL A 1 157 ? 9.530 7.016 -1.479 1.00 98.25 157 VAL A N 1
ATOM 1153 C CA . VAL A 1 157 ? 10.703 7.529 -2.211 1.00 98.25 157 VAL A CA 1
ATOM 1154 C C . VAL A 1 157 ? 11.282 6.488 -3.176 1.00 98.25 157 VAL A C 1
ATOM 1156 O O . VAL A 1 157 ? 11.746 6.856 -4.253 1.00 98.25 157 VAL A O 1
ATOM 1159 N N . GLU A 1 158 ? 11.242 5.190 -2.851 1.00 98.25 158 GLU A N 1
ATOM 1160 C CA . GLU A 1 158 ? 11.795 4.150 -3.728 1.00 98.25 158 GLU A CA 1
ATOM 1161 C C . GLU A 1 158 ? 10.726 3.360 -4.479 1.00 98.25 158 GLU A C 1
ATOM 1163 O O . GLU A 1 158 ? 10.734 3.349 -5.708 1.00 98.25 158 GLU A O 1
ATOM 1168 N N . ARG A 1 159 ? 9.863 2.608 -3.784 1.00 98.56 159 ARG A N 1
ATOM 1169 C CA . ARG A 1 159 ? 8.976 1.641 -4.452 1.00 98.56 159 ARG A CA 1
ATOM 1170 C C . ARG A 1 159 ? 7.643 1.447 -3.755 1.00 98.56 159 ARG A C 1
ATOM 1172 O O . ARG A 1 159 ? 7.618 1.347 -2.530 1.00 98.56 159 ARG A O 1
ATOM 1179 N N . GLY A 1 160 ? 6.583 1.265 -4.541 1.00 98.56 160 GLY A N 1
ATOM 1180 C CA . GLY A 1 160 ? 5.257 0.939 -4.020 1.00 98.56 160 GLY A CA 1
ATOM 1181 C C . GLY A 1 160 ? 4.679 2.099 -3.222 1.00 98.56 160 GLY A C 1
ATOM 1182 O O . GLY A 1 160 ? 4.672 2.034 -1.996 1.00 98.56 160 GLY A O 1
ATOM 1183 N N . GLY A 1 161 ? 4.240 3.164 -3.893 1.00 98.62 161 GLY A N 1
ATOM 1184 C CA . GLY A 1 161 ? 3.611 4.309 -3.224 1.00 98.62 161 GLY A CA 1
ATOM 1185 C C . GLY A 1 161 ? 2.369 3.863 -2.457 1.00 98.62 161 GLY A C 1
ATOM 1186 O O . GLY A 1 161 ? 2.304 4.025 -1.240 1.00 98.62 161 GLY A O 1
ATOM 1187 N N . GLY A 1 162 ? 1.455 3.171 -3.140 1.00 98.81 162 GLY A N 1
ATOM 1188 C CA . GLY A 1 162 ? 0.308 2.514 -2.512 1.00 98.81 162 GLY A CA 1
ATOM 1189 C C . GLY A 1 162 ? 0.719 1.274 -1.716 1.00 98.81 162 GLY A C 1
ATOM 1190 O O . GLY A 1 162 ? 0.515 1.205 -0.505 1.00 98.81 162 GLY A O 1
ATOM 1191 N N . MET A 1 163 ? 1.330 0.288 -2.380 1.00 98.94 163 MET A N 1
ATOM 1192 C CA . MET A 1 163 ? 1.704 -0.986 -1.754 1.00 98.94 163 MET A CA 1
ATOM 1193 C C . MET A 1 163 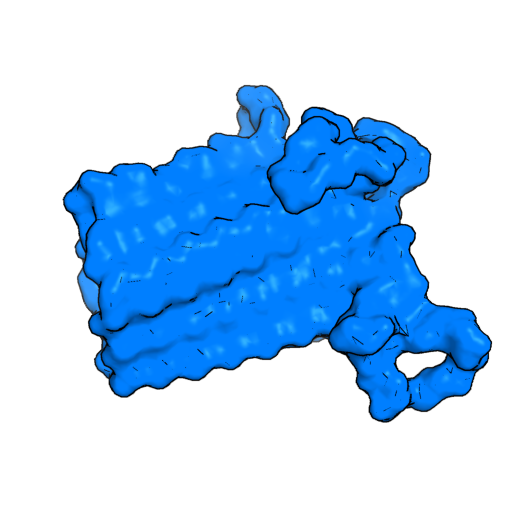? 3.057 -1.525 -2.226 1.00 98.94 163 MET A C 1
ATOM 1195 O O . MET A 1 163 ? 3.351 -1.582 -3.418 1.00 98.94 163 MET A O 1
ATOM 1199 N N . TYR A 1 164 ? 3.859 -2.029 -1.291 1.00 98.94 164 TYR A N 1
ATOM 1200 C CA . TYR A 1 164 ? 5.068 -2.791 -1.586 1.00 98.94 164 TYR A CA 1
ATOM 1201 C C . TYR A 1 164 ? 4.976 -4.219 -1.039 1.00 98.94 164 TYR A C 1
ATOM 1203 O O . TYR A 1 164 ? 4.729 -4.417 0.150 1.00 98.94 164 TYR A O 1
ATOM 1211 N N . ASN A 1 165 ? 5.236 -5.209 -1.895 1.00 98.88 165 ASN A N 1
ATOM 1212 C CA . ASN A 1 165 ? 5.217 -6.631 -1.557 1.00 98.88 165 ASN A CA 1
ATOM 1213 C C . ASN A 1 165 ? 6.601 -7.258 -1.762 1.00 98.88 165 ASN A C 1
ATOM 1215 O O . ASN A 1 165 ? 7.086 -7.348 -2.889 1.00 98.88 165 ASN A O 1
ATOM 1219 N N . HIS A 1 166 ? 7.212 -7.765 -0.693 1.00 98.75 166 HIS A N 1
ATOM 1220 C CA . HIS A 1 166 ? 8.454 -8.534 -0.730 1.00 98.75 166 HIS A CA 1
ATOM 1221 C C . HIS A 1 166 ? 8.225 -9.961 -0.242 1.00 98.75 166 HIS A C 1
ATOM 1223 O O . HIS A 1 166 ? 7.886 -10.169 0.918 1.00 98.75 166 HIS A O 1
ATOM 1229 N N . GLN A 1 167 ? 8.395 -10.948 -1.129 1.00 98.56 167 GLN A N 1
ATOM 1230 C CA . GLN A 1 167 ? 8.104 -12.360 -0.821 1.00 98.56 167 GLN A CA 1
ATOM 1231 C C . GLN A 1 167 ? 6.675 -12.570 -0.276 1.00 98.56 167 GLN A C 1
ATOM 1233 O O . GLN A 1 167 ? 6.424 -13.433 0.563 1.00 98.56 167 GLN A O 1
ATOM 1238 N N . SER A 1 168 ? 5.744 -11.756 -0.778 1.00 98.31 168 SER A N 1
ATOM 1239 C CA . SER A 1 168 ? 4.417 -11.519 -0.207 1.00 98.31 168 SER A CA 1
ATOM 1240 C C . SER A 1 168 ? 3.328 -11.702 -1.276 1.00 98.31 168 SER A C 1
ATOM 1242 O O . SER A 1 168 ? 3.010 -10.748 -1.989 1.00 98.31 168 SER A O 1
ATOM 1244 N N . PRO A 1 169 ? 2.783 -12.916 -1.477 1.00 96.81 169 PRO A N 1
ATOM 1245 C CA . PRO A 1 169 ? 1.727 -13.173 -2.460 1.00 96.81 169 PRO A CA 1
ATOM 1246 C C . PRO A 1 169 ? 0.349 -12.724 -1.934 1.00 96.81 169 PRO A C 1
ATOM 1248 O O . PRO A 1 169 ? -0.500 -13.548 -1.602 1.00 96.81 169 PRO A O 1
ATOM 1251 N N . ALA A 1 170 ? 0.134 -11.410 -1.841 1.00 97.94 170 ALA A N 1
ATOM 1252 C CA . ALA A 1 170 ? -1.137 -10.831 -1.400 1.00 97.94 170 ALA A CA 1
ATOM 1253 C C . ALA A 1 170 ? -2.313 -11.206 -2.327 1.00 97.94 170 ALA A C 1
ATOM 1255 O O . ALA A 1 170 ? -2.133 -11.412 -3.534 1.00 97.94 170 ALA A O 1
ATOM 1256 N N . VAL A 1 171 ? -3.522 -11.254 -1.761 1.00 98.81 171 VAL A N 1
ATOM 1257 C CA . VAL A 1 171 ? -4.776 -11.465 -2.503 1.00 98.81 171 VAL A CA 1
ATOM 1258 C C . VAL A 1 171 ? -5.602 -10.191 -2.424 1.00 98.81 171 VAL A C 1
ATOM 1260 O O . VAL A 1 171 ? -5.927 -9.733 -1.332 1.00 98.81 171 VAL A O 1
ATOM 1263 N N . ILE A 1 172 ? -5.917 -9.609 -3.577 1.00 98.94 172 ILE A N 1
ATOM 1264 C CA . ILE A 1 172 ? -6.490 -8.266 -3.675 1.00 98.94 172 ILE A CA 1
ATOM 1265 C C . ILE A 1 172 ? -7.699 -8.333 -4.606 1.00 98.94 172 ILE A C 1
ATOM 1267 O O . ILE A 1 172 ? -7.575 -8.767 -5.750 1.00 98.94 172 ILE A O 1
ATOM 1271 N N . THR A 1 173 ? -8.873 -7.959 -4.109 1.00 98.94 173 THR A N 1
ATOM 1272 C CA . THR A 1 173 ? -10.133 -8.069 -4.853 1.00 98.94 173 THR A CA 1
ATOM 1273 C C . THR A 1 173 ? -10.921 -6.777 -4.761 1.00 98.94 173 THR A C 1
ATOM 1275 O O . THR A 1 173 ? -11.121 -6.270 -3.661 1.00 98.94 173 THR A O 1
ATOM 1278 N N . ASN A 1 174 ? -11.394 -6.274 -5.902 1.00 98.94 174 ASN A N 1
ATOM 1279 C CA . ASN A 1 174 ? -12.200 -5.054 -5.976 1.00 98.94 174 ASN A CA 1
ATOM 1280 C C . ASN A 1 174 ? -11.537 -3.864 -5.258 1.00 98.94 174 ASN A C 1
ATOM 1282 O O . ASN A 1 174 ? -12.165 -3.153 -4.478 1.00 98.94 174 ASN A O 1
ATOM 1286 N N . CYS A 1 175 ? -10.229 -3.694 -5.462 1.00 98.94 175 CYS A N 1
ATOM 1287 C CA . CYS A 1 175 ? -9.472 -2.602 -4.858 1.00 98.94 175 CYS A CA 1
ATOM 1288 C C . CYS A 1 175 ? -9.063 -1.562 -5.891 1.00 98.94 175 CYS A C 1
ATOM 1290 O O . CYS A 1 175 ? -8.738 -1.899 -7.033 1.00 98.94 175 CYS A O 1
ATOM 1292 N N . THR A 1 176 ? -8.962 -0.320 -5.437 1.00 98.94 176 THR A N 1
ATOM 1293 C CA . THR A 1 176 ? -8.480 0.799 -6.243 1.00 98.94 176 THR A CA 1
ATOM 1294 C C . THR A 1 176 ? -7.161 1.317 -5.683 1.00 98.94 176 THR A C 1
ATOM 1296 O O . THR A 1 176 ? -7.033 1.545 -4.483 1.00 98.94 176 THR A O 1
ATOM 1299 N N . PHE A 1 177 ? -6.183 1.507 -6.563 1.00 98.94 177 PHE A N 1
ATOM 1300 C CA . PHE A 1 177 ? -4.933 2.210 -6.299 1.00 98.94 177 PHE A CA 1
ATOM 1301 C C . PHE A 1 177 ? -4.966 3.504 -7.102 1.00 98.94 177 PHE A C 1
ATOM 1303 O O . PHE A 1 177 ? -4.837 3.457 -8.326 1.00 98.94 177 PHE A O 1
ATOM 1310 N N . ASP A 1 178 ? -5.154 4.629 -6.426 1.00 98.88 178 ASP A N 1
ATOM 1311 C CA . ASP A 1 178 ? -5.389 5.923 -7.058 1.00 98.88 178 ASP A CA 1
ATOM 1312 C C . ASP A 1 178 ? -4.322 6.953 -6.683 1.00 98.88 178 ASP A C 1
ATOM 1314 O O . ASP A 1 178 ? -3.938 7.061 -5.519 1.00 98.88 178 ASP A O 1
ATOM 1318 N N . ALA A 1 179 ? -3.819 7.707 -7.658 1.00 98.50 179 ALA A N 1
ATOM 1319 C CA . ALA A 1 179 ? -2.943 8.857 -7.420 1.00 98.50 179 ALA A CA 1
ATOM 1320 C C . ALA A 1 179 ? -1.726 8.584 -6.501 1.00 98.50 179 ALA A C 1
ATOM 1322 O O . ALA A 1 179 ? -1.248 9.478 -5.799 1.00 98.50 179 ALA A O 1
ATOM 1323 N N . ASN A 1 180 ? -1.203 7.351 -6.469 1.00 98.81 180 ASN A N 1
ATOM 1324 C CA . ASN A 1 180 ? -0.046 7.015 -5.640 1.00 98.81 180 ASN A CA 1
ATOM 1325 C C . ASN A 1 180 ? 1.266 7.281 -6.393 1.00 98.81 180 ASN A C 1
ATOM 1327 O O . ASN A 1 180 ? 1.355 7.079 -7.606 1.00 98.81 180 ASN A O 1
ATOM 1331 N N . GLY A 1 181 ? 2.309 7.688 -5.667 1.00 98.56 181 GLY A N 1
ATOM 1332 C CA . GLY A 1 181 ? 3.591 8.101 -6.247 1.00 98.56 181 GLY A CA 1
ATOM 1333 C C . GLY A 1 181 ? 4.794 7.332 -5.704 1.00 98.56 181 GLY A C 1
ATOM 1334 O O . GLY A 1 181 ? 4.940 7.166 -4.492 1.00 98.56 181 GLY A O 1
ATOM 1335 N N . ALA A 1 182 ? 5.704 6.897 -6.580 1.00 98.56 182 ALA A N 1
ATOM 1336 C CA . ALA A 1 182 ? 6.999 6.360 -6.153 1.00 98.56 182 ALA A CA 1
ATOM 1337 C C . ALA A 1 182 ? 8.129 6.562 -7.173 1.00 98.56 182 ALA A C 1
ATOM 1339 O O . ALA A 1 182 ? 7.917 7.091 -8.261 1.00 98.56 182 ALA A O 1
ATOM 1340 N N . ARG A 1 183 ? 9.357 6.107 -6.877 1.00 98.19 183 ARG A N 1
ATOM 1341 C CA . ARG A 1 183 ? 10.373 5.982 -7.940 1.00 98.19 183 ARG A CA 1
ATOM 1342 C C . ARG A 1 183 ? 10.041 4.837 -8.903 1.00 98.19 183 ARG A C 1
ATOM 1344 O O . ARG A 1 183 ? 10.209 5.017 -10.105 1.00 98.19 183 ARG A O 1
ATOM 1351 N N . ALA A 1 184 ? 9.528 3.706 -8.417 1.00 98.19 184 ALA A N 1
ATOM 1352 C CA . ALA A 1 184 ? 8.983 2.634 -9.257 1.00 98.19 184 ALA A CA 1
ATOM 1353 C C . ALA A 1 184 ? 7.746 1.969 -8.634 1.00 98.19 184 ALA A C 1
ATOM 1355 O O . ALA A 1 184 ? 7.717 1.727 -7.426 1.00 98.19 184 ALA A O 1
ATOM 1356 N N . GLY A 1 185 ? 6.744 1.632 -9.449 1.00 98.19 185 GLY A N 1
ATOM 1357 C CA . GLY A 1 185 ? 5.487 1.067 -8.949 1.00 98.19 185 GLY A CA 1
ATOM 1358 C C . GLY A 1 185 ? 4.724 2.079 -8.102 1.00 98.19 185 GLY A C 1
ATOM 1359 O O . GLY A 1 185 ? 4.654 1.899 -6.887 1.00 98.19 185 GLY A O 1
ATOM 1360 N N . GLY A 1 186 ? 4.213 3.157 -8.705 1.00 98.38 186 GLY A N 1
ATOM 1361 C CA . GLY A 1 186 ? 3.482 4.204 -7.979 1.00 98.38 186 GLY A CA 1
ATOM 1362 C C . GLY A 1 186 ? 2.315 3.620 -7.186 1.00 98.38 186 GLY A C 1
ATOM 1363 O O . GLY A 1 186 ? 2.257 3.771 -5.968 1.00 98.38 186 GLY A O 1
ATOM 1364 N N . GLY A 1 187 ? 1.476 2.816 -7.840 1.00 98.75 187 GLY A N 1
ATOM 1365 C CA . GLY A 1 187 ? 0.417 2.049 -7.180 1.00 98.75 187 GLY A CA 1
ATOM 1366 C C . GLY A 1 187 ? 0.958 0.858 -6.383 1.00 98.75 187 GLY A C 1
ATOM 1367 O O . GLY A 1 187 ? 0.705 0.733 -5.184 1.00 98.75 187 GLY A O 1
ATOM 1368 N N . MET A 1 188 ? 1.720 -0.027 -7.031 1.00 98.88 188 MET A N 1
ATOM 1369 C CA . MET A 1 188 ? 2.207 -1.270 -6.430 1.00 98.88 188 MET A CA 1
ATOM 1370 C C . MET A 1 188 ? 3.580 -1.697 -6.957 1.00 98.88 188 MET A C 1
ATOM 1372 O O . MET A 1 188 ? 3.831 -1.680 -8.160 1.00 98.88 188 MET A O 1
ATOM 1376 N N . SER A 1 189 ? 4.453 -2.189 -6.077 1.00 98.81 189 SER A N 1
ATOM 1377 C CA . SER A 1 189 ? 5.700 -2.860 -6.473 1.00 98.81 189 SER A CA 1
ATOM 1378 C C . SER A 1 189 ? 5.821 -4.241 -5.826 1.00 98.81 189 SER A C 1
ATOM 1380 O O . SER A 1 189 ? 5.615 -4.402 -4.622 1.00 98.81 189 SER A O 1
ATOM 1382 N N . ASN A 1 190 ? 6.157 -5.245 -6.637 1.00 98.81 190 ASN A N 1
ATOM 1383 C CA . ASN A 1 190 ? 6.223 -6.655 -6.269 1.00 98.81 190 ASN A CA 1
ATOM 1384 C C . ASN A 1 190 ? 7.634 -7.205 -6.479 1.00 98.81 190 ASN A C 1
ATOM 1386 O O . ASN A 1 190 ? 8.109 -7.333 -7.610 1.00 98.81 190 ASN A O 1
ATOM 1390 N N . TRP A 1 191 ? 8.288 -7.613 -5.396 1.00 98.50 191 TRP A N 1
ATOM 1391 C CA . TRP A 1 191 ? 9.659 -8.108 -5.396 1.00 98.50 191 TRP A CA 1
ATOM 1392 C C . TRP A 1 191 ? 9.725 -9.548 -4.888 1.00 98.50 191 TRP A C 1
ATOM 1394 O O . TRP A 1 191 ? 9.497 -9.812 -3.705 1.00 98.50 191 TRP A O 1
ATOM 1404 N N . ASN A 1 192 ? 10.057 -10.492 -5.775 1.00 98.56 192 ASN A N 1
ATOM 1405 C CA . ASN A 1 192 ? 9.957 -11.930 -5.496 1.00 98.56 192 ASN A CA 1
ATOM 1406 C C . ASN A 1 192 ? 8.566 -12.323 -4.952 1.00 98.56 192 ASN A C 1
ATOM 1408 O O . ASN A 1 192 ? 8.451 -13.183 -4.080 1.00 98.56 192 ASN A O 1
ATOM 1412 N N . ALA A 1 193 ? 7.514 -11.653 -5.420 1.00 98.19 193 ALA A N 1
ATOM 1413 C CA . ALA A 1 193 ? 6.159 -11.731 -4.889 1.00 98.19 193 ALA A CA 1
ATOM 1414 C C . ALA A 1 193 ? 5.166 -11.831 -6.048 1.00 98.19 193 ALA A C 1
ATOM 1416 O O . ALA A 1 193 ? 5.184 -11.009 -6.952 1.00 98.19 193 ALA A O 1
ATOM 1417 N N . SER A 1 194 ? 4.296 -12.837 -6.048 1.00 98.50 194 SER A N 1
ATOM 1418 C CA . SER A 1 194 ? 3.327 -13.038 -7.137 1.00 98.50 194 SER A CA 1
ATOM 1419 C C . SER A 1 194 ? 1.904 -12.881 -6.598 1.00 98.50 194 SER A C 1
ATOM 1421 O O . SER A 1 194 ? 1.270 -13.894 -6.298 1.00 98.50 194 SER A O 1
ATOM 1423 N N . PRO A 1 195 ? 1.418 -11.640 -6.393 1.00 98.62 195 PRO A N 1
ATOM 1424 C CA . PRO A 1 195 ? 0.063 -11.410 -5.907 1.00 98.62 195 PRO A CA 1
ATOM 1425 C C . PRO A 1 195 ? -0.997 -11.830 -6.933 1.00 98.62 195 PRO A C 1
ATOM 1427 O O . PRO A 1 195 ? -0.736 -11.919 -8.138 1.00 98.62 195 PRO A O 1
ATOM 1430 N N . THR A 1 196 ? -2.210 -12.058 -6.435 1.00 98.94 196 THR A N 1
ATOM 1431 C CA . THR A 1 196 ? -3.406 -12.283 -7.256 1.00 98.94 196 THR A CA 1
ATOM 1432 C C . THR A 1 196 ? -4.340 -11.092 -7.117 1.00 98.94 196 THR A C 1
ATOM 1434 O O . THR A 1 196 ? -4.707 -10.730 -6.000 1.00 98.94 196 THR A O 1
ATOM 1437 N N . LEU A 1 197 ? -4.714 -10.491 -8.246 1.00 98.94 197 LEU A N 1
ATOM 1438 C CA . LEU A 1 197 ? -5.596 -9.334 -8.308 1.00 98.94 197 LEU A CA 1
ATOM 1439 C C . LEU A 1 197 ? -6.822 -9.659 -9.161 1.00 98.94 197 LEU A C 1
ATOM 1441 O O . LEU A 1 197 ? -6.685 -10.191 -10.265 1.00 98.94 197 LEU A O 1
ATOM 1445 N N . THR A 1 198 ? -8.007 -9.329 -8.659 1.00 98.94 198 THR A N 1
ATOM 1446 C CA . THR A 1 198 ? -9.273 -9.513 -9.381 1.00 98.94 198 THR A CA 1
ATOM 1447 C C . THR A 1 198 ? -10.125 -8.259 -9.267 1.00 98.94 198 THR A C 1
ATOM 1449 O O . THR A 1 198 ? -10.313 -7.754 -8.165 1.00 98.94 198 THR A O 1
ATOM 1452 N N . ASP A 1 199 ? -10.634 -7.771 -10.397 1.00 98.94 199 ASP A N 1
ATOM 1453 C CA . ASP A 1 199 ? -11.513 -6.597 -10.469 1.00 98.94 199 ASP A CA 1
ATOM 1454 C C . ASP A 1 199 ? -10.877 -5.327 -9.857 1.00 98.94 199 ASP A C 1
ATOM 1456 O O . ASP A 1 199 ? -11.556 -4.509 -9.249 1.00 98.94 199 ASP A O 1
ATOM 1460 N N . CYS A 1 200 ? -9.553 -5.160 -9.979 1.00 98.94 200 CYS A N 1
ATOM 1461 C CA . CYS A 1 200 ? -8.843 -4.012 -9.401 1.00 98.94 200 CYS A CA 1
ATOM 1462 C C . CYS A 1 200 ? -8.617 -2.880 -10.411 1.00 98.94 200 CYS A C 1
ATOM 1464 O O . CYS A 1 200 ? -8.356 -3.128 -11.590 1.00 98.94 200 CYS A O 1
ATOM 1466 N N . ALA A 1 201 ? -8.592 -1.642 -9.928 1.00 98.94 201 ALA A N 1
ATOM 1467 C CA . ALA A 1 201 ? -8.242 -0.466 -10.716 1.00 98.94 201 ALA A CA 1
ATOM 1468 C C . ALA A 1 201 ? -6.920 0.154 -10.241 1.00 98.94 201 ALA A C 1
ATOM 1470 O O . ALA A 1 201 ? -6.658 0.255 -9.046 1.00 98.94 201 ALA A O 1
ATOM 1471 N N . PHE A 1 202 ? -6.095 0.580 -11.192 1.00 98.94 202 PHE A N 1
ATOM 1472 C CA . PHE A 1 202 ? -4.917 1.408 -10.975 1.00 98.94 202 PHE A CA 1
ATOM 1473 C C . PHE A 1 202 ? -5.072 2.676 -11.806 1.00 98.94 202 PHE A C 1
ATOM 1475 O O . PHE A 1 202 ? -4.967 2.623 -13.037 1.00 98.94 202 PHE A O 1
ATOM 1482 N N . THR A 1 203 ? -5.345 3.792 -11.145 1.00 98.88 203 THR A N 1
ATOM 1483 C CA . THR A 1 203 ? -5.673 5.073 -11.772 1.00 98.88 203 THR A CA 1
ATOM 1484 C C . THR A 1 203 ? -4.704 6.161 -11.338 1.00 98.88 203 THR A C 1
ATOM 1486 O O . THR A 1 203 ? -4.337 6.241 -10.170 1.00 98.88 203 THR A O 1
ATOM 1489 N N . GLU A 1 204 ? -4.237 6.962 -12.296 1.00 98.69 204 GLU A N 1
ATOM 1490 C CA . GLU A 1 204 ? -3.459 8.187 -12.040 1.00 98.69 204 GLU A CA 1
ATOM 1491 C C . GLU A 1 204 ? -2.203 7.993 -11.163 1.00 98.69 204 GLU A C 1
ATOM 1493 O O . GLU A 1 204 ? -1.690 8.930 -10.554 1.00 98.69 204 GLU A O 1
ATOM 1498 N N . ASN A 1 205 ? -1.661 6.773 -11.094 1.00 98.81 205 ASN A N 1
ATOM 1499 C CA . ASN A 1 205 ? -0.449 6.507 -10.329 1.00 98.81 205 ASN A CA 1
ATOM 1500 C C . ASN A 1 205 ? 0.780 6.952 -11.124 1.00 98.81 205 ASN A C 1
ATOM 1502 O O . ASN A 1 205 ? 0.843 6.794 -12.346 1.00 98.81 205 ASN A O 1
ATOM 1506 N N . SER A 1 206 ? 1.789 7.458 -10.419 1.00 98.62 206 SER A N 1
ATOM 1507 C CA . SER A 1 206 ? 2.987 8.025 -11.032 1.00 98.62 206 SER A CA 1
ATOM 1508 C C . SER A 1 206 ? 4.276 7.367 -10.538 1.00 98.62 206 SER A C 1
ATOM 1510 O O . SER A 1 206 ? 4.446 7.043 -9.358 1.00 98.62 206 SER A O 1
ATOM 1512 N N . ALA A 1 207 ? 5.220 7.179 -11.461 1.00 98.31 207 ALA A N 1
ATOM 1513 C CA . ALA A 1 207 ? 6.562 6.701 -11.172 1.00 98.31 207 ALA A CA 1
ATOM 1514 C C . ALA A 1 207 ? 7.640 7.555 -11.852 1.00 98.31 207 ALA A C 1
ATOM 1516 O O . ALA A 1 207 ? 7.525 7.932 -13.015 1.00 98.31 207 ALA A O 1
ATOM 1517 N N . ILE A 1 208 ? 8.753 7.810 -11.162 1.00 97.88 208 ILE A N 1
ATOM 1518 C CA . ILE A 1 208 ? 9.888 8.528 -11.772 1.00 97.88 208 ILE A CA 1
ATOM 1519 C C . ILE A 1 208 ? 10.599 7.647 -12.816 1.00 97.88 208 ILE A C 1
ATOM 1521 O O . ILE A 1 208 ? 10.923 8.101 -13.912 1.00 97.88 208 ILE A O 1
ATOM 1525 N N . GLU A 1 209 ? 10.860 6.381 -12.484 1.00 94.88 209 GLU A N 1
ATOM 1526 C CA . GLU A 1 209 ? 11.577 5.442 -13.350 1.00 94.88 209 GLU A CA 1
ATOM 1527 C C . GLU A 1 209 ? 10.607 4.570 -14.151 1.00 94.88 209 GLU A C 1
ATOM 1529 O O . GLU A 1 209 ? 10.533 4.708 -15.369 1.00 94.88 209 GLU A O 1
ATOM 1534 N N . GLY A 1 210 ? 9.857 3.669 -13.512 1.00 91.88 210 GLY A N 1
ATOM 1535 C CA . GLY A 1 210 ? 9.032 2.716 -14.254 1.00 91.88 210 GLY A CA 1
ATOM 1536 C C . GLY A 1 210 ? 7.872 2.105 -13.483 1.00 91.88 210 GLY A C 1
ATOM 1537 O O . GLY A 1 210 ? 7.892 2.056 -12.253 1.00 91.88 210 GLY A O 1
ATOM 1538 N N . GLY A 1 211 ? 6.873 1.626 -14.227 1.00 92.00 211 GLY A N 1
ATOM 1539 C CA . GLY A 1 211 ? 5.643 1.073 -13.671 1.00 92.00 211 GLY A CA 1
ATOM 1540 C C . GLY A 1 211 ? 4.856 2.139 -12.925 1.00 92.00 211 GLY A C 1
ATOM 1541 O O . GLY A 1 211 ? 4.758 2.056 -11.705 1.00 92.00 211 GLY A O 1
ATOM 1542 N N . GLY A 1 212 ? 4.329 3.139 -13.637 1.00 94.31 212 GLY A N 1
ATOM 1543 C CA . GLY A 1 212 ? 3.513 4.209 -13.041 1.00 94.31 212 GLY A CA 1
ATOM 1544 C C . GLY A 1 212 ? 2.459 3.639 -12.098 1.00 94.31 212 GLY A C 1
ATOM 1545 O O . GLY A 1 212 ? 2.412 3.999 -10.926 1.00 94.31 212 GLY A O 1
ATOM 1546 N N . ALA A 1 213 ? 1.753 2.600 -12.545 1.00 98.38 213 ALA A N 1
ATOM 1547 C CA . ALA A 1 213 ? 0.931 1.768 -11.674 1.00 98.38 213 ALA A CA 1
ATOM 1548 C C . ALA A 1 213 ? 1.684 0.595 -11.035 1.00 98.38 213 ALA A C 1
ATOM 1550 O O . ALA A 1 213 ? 1.749 0.529 -9.808 1.00 98.38 213 ALA A O 1
ATOM 1551 N N . MET A 1 214 ? 2.221 -0.347 -11.822 1.00 98.75 214 MET A N 1
ATOM 1552 C CA . MET A 1 214 ? 2.763 -1.604 -11.281 1.00 98.75 214 MET A CA 1
ATOM 1553 C C . MET A 1 214 ? 4.196 -1.920 -11.724 1.00 98.75 214 MET A C 1
ATOM 1555 O O . MET A 1 214 ? 4.507 -1.933 -12.912 1.00 98.75 214 MET A O 1
ATOM 1559 N N . ASP A 1 215 ? 5.052 -2.286 -10.771 1.00 98.50 215 ASP A N 1
ATOM 1560 C CA . ASP A 1 215 ? 6.426 -2.753 -11.002 1.00 98.50 215 ASP A CA 1
ATOM 1561 C C . ASP A 1 215 ? 6.629 -4.187 -10.488 1.00 98.50 215 ASP A C 1
ATOM 1563 O O . ASP A 1 215 ? 6.443 -4.460 -9.304 1.00 98.50 215 ASP A O 1
ATOM 1567 N N . ASN A 1 216 ? 7.022 -5.115 -11.366 1.00 98.56 216 ASN A N 1
ATOM 1568 C CA . ASN A 1 216 ? 7.196 -6.533 -11.039 1.00 98.56 216 ASN A CA 1
ATOM 1569 C C . ASN A 1 216 ? 8.640 -6.997 -11.253 1.00 98.56 216 ASN A C 1
ATOM 1571 O O . ASN A 1 216 ? 9.076 -7.196 -12.391 1.00 98.56 216 ASN A O 1
ATOM 1575 N N . TYR A 1 217 ? 9.351 -7.295 -10.167 1.00 98.12 217 TYR A N 1
ATOM 1576 C CA . TYR A 1 217 ? 10.725 -7.797 -10.184 1.00 98.12 217 TYR A CA 1
ATOM 1577 C C . TYR A 1 217 ? 10.810 -9.245 -9.689 1.00 98.12 217 TYR A C 1
ATOM 1579 O O . TYR A 1 217 ? 10.584 -9.512 -8.507 1.00 98.12 217 TYR A O 1
ATOM 1587 N N . SER A 1 218 ? 11.173 -10.175 -10.578 1.00 98.50 218 SER A N 1
ATOM 1588 C CA . SER A 1 218 ? 11.183 -11.623 -10.307 1.00 98.50 218 SER A CA 1
ATOM 1589 C C . SER A 1 218 ? 9.838 -12.117 -9.752 1.00 98.50 218 SER A C 1
ATOM 1591 O O . SER A 1 218 ? 9.773 -12.927 -8.827 1.00 98.50 218 SER A O 1
ATOM 1593 N N . SER A 1 219 ? 8.755 -11.584 -10.314 1.00 98.50 219 SER A N 1
ATOM 1594 C CA . SER A 1 219 ? 7.396 -11.627 -9.775 1.00 98.50 219 SER A CA 1
ATOM 1595 C C . SER A 1 219 ? 6.415 -11.888 -10.913 1.00 98.50 219 SER A C 1
ATOM 1597 O O . SER A 1 219 ? 6.413 -11.165 -11.900 1.00 98.50 219 SER A O 1
ATOM 1599 N N . SER A 1 220 ? 5.570 -12.912 -10.816 1.00 98.50 220 SER A N 1
ATOM 1600 C CA . SER A 1 220 ? 4.628 -13.270 -11.889 1.00 98.50 220 SER A CA 1
ATOM 1601 C C . SER A 1 220 ? 3.188 -13.162 -11.386 1.00 98.50 220 SER A C 1
ATOM 1603 O O . SER A 1 220 ? 2.557 -14.190 -11.136 1.00 98.50 220 SER A O 1
ATOM 1605 N N . PRO A 1 221 ? 2.674 -11.935 -11.166 1.00 98.62 221 PRO A N 1
ATOM 1606 C CA . PRO A 1 221 ? 1.331 -11.748 -10.634 1.00 98.62 221 PRO A CA 1
ATOM 1607 C C . PRO A 1 221 ? 0.261 -12.254 -11.609 1.00 98.62 221 PRO A C 1
ATOM 1609 O O . PRO A 1 221 ? 0.464 -12.287 -12.827 1.00 98.62 221 PRO A O 1
ATOM 1612 N N . THR A 1 222 ? -0.892 -12.633 -11.063 1.00 98.88 222 THR A N 1
ATOM 1613 C CA . THR A 1 222 ? -2.077 -13.015 -11.845 1.00 98.88 222 THR A CA 1
ATOM 1614 C C . THR A 1 222 ? -3.141 -11.941 -11.698 1.00 98.88 222 THR A C 1
ATOM 1616 O O . THR A 1 222 ? -3.543 -11.630 -10.581 1.00 98.88 222 THR A O 1
ATOM 1619 N N . LEU A 1 223 ? -3.571 -11.359 -12.814 1.00 98.88 223 LEU A N 1
ATOM 1620 C CA . LEU A 1 223 ? -4.553 -10.285 -12.857 1.00 98.88 223 LEU A CA 1
ATOM 1621 C C . LEU A 1 223 ? -5.745 -10.717 -13.708 1.00 98.88 223 LEU A C 1
ATOM 1623 O O . LEU A 1 223 ? -5.575 -11.207 -14.829 1.00 98.88 223 LEU A O 1
ATOM 1627 N N . SER A 1 224 ? -6.946 -10.500 -13.183 1.00 98.94 224 SER A N 1
ATOM 1628 C CA . SER A 1 224 ? -8.205 -10.742 -13.883 1.00 98.94 224 SER A CA 1
ATOM 1629 C C . SER A 1 224 ? -9.098 -9.513 -13.793 1.00 98.94 224 SER A C 1
ATOM 1631 O O . SER A 1 224 ? -9.339 -9.020 -12.698 1.00 98.94 224 SER A O 1
ATOM 1633 N N . ASN A 1 225 ? -9.616 -9.049 -14.932 1.00 98.88 225 ASN A N 1
ATOM 1634 C CA . ASN A 1 225 ? -10.535 -7.906 -15.022 1.00 98.88 225 ASN A CA 1
ATOM 1635 C C . ASN A 1 225 ? -9.981 -6.610 -14.394 1.00 98.88 225 ASN A C 1
ATOM 1637 O O . ASN A 1 225 ? -10.733 -5.808 -13.849 1.00 98.88 225 ASN A O 1
ATOM 1641 N N . CYS A 1 226 ? -8.661 -6.417 -14.432 1.00 98.94 226 CYS A N 1
ATOM 1642 C CA . CYS A 1 226 ? -8.043 -5.217 -13.872 1.00 98.94 226 CYS A CA 1
ATOM 1643 C C . CYS A 1 226 ? -7.921 -4.094 -14.908 1.00 98.94 226 CYS A C 1
ATOM 1645 O O . CYS A 1 226 ? -7.607 -4.355 -16.072 1.00 98.94 226 CYS A O 1
ATOM 1647 N N . THR A 1 227 ? -8.056 -2.850 -14.464 1.00 98.88 227 THR A N 1
ATOM 1648 C CA . THR A 1 227 ? -7.887 -1.656 -15.302 1.00 98.88 227 THR A CA 1
ATOM 1649 C C . THR A 1 227 ? -6.666 -0.858 -14.862 1.00 98.88 227 THR A C 1
ATOM 1651 O O . THR A 1 227 ? -6.473 -0.620 -13.676 1.00 98.88 227 THR A O 1
ATOM 1654 N N . PHE A 1 228 ? -5.860 -0.424 -15.826 1.00 98.88 228 PHE A N 1
ATOM 1655 C CA . PHE A 1 228 ? -4.742 0.498 -15.661 1.00 98.88 228 PHE A CA 1
ATOM 1656 C C . PHE A 1 228 ? -5.029 1.733 -16.511 1.00 98.88 228 PHE A C 1
ATOM 1658 O O . PHE A 1 228 ? -4.957 1.647 -17.739 1.00 98.88 228 PHE A O 1
ATOM 1665 N N . SER A 1 229 ? -5.376 2.852 -15.879 1.00 98.81 229 SER A N 1
ATOM 1666 C CA . SER A 1 229 ? -5.830 4.071 -16.556 1.00 98.81 229 SER A CA 1
ATOM 1667 C C . SER A 1 229 ? -5.030 5.296 -16.114 1.00 98.81 229 SER A C 1
ATOM 1669 O O . SER A 1 229 ? -4.824 5.491 -14.919 1.00 98.81 229 SER A O 1
ATOM 1671 N N . GLY A 1 230 ? -4.550 6.112 -17.055 1.00 98.56 230 GLY A N 1
ATOM 1672 C CA . GLY 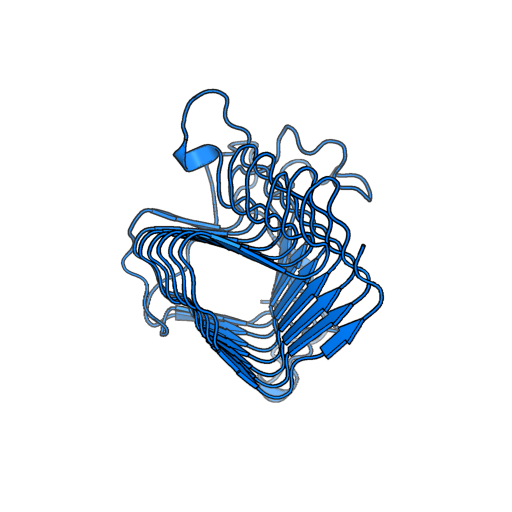A 1 230 ? -3.937 7.407 -16.726 1.00 98.56 230 GLY A CA 1
ATOM 1673 C C . GLY A 1 230 ? -2.640 7.337 -15.911 1.00 98.56 230 GLY A C 1
ATOM 1674 O O . GLY A 1 230 ? -2.287 8.315 -15.263 1.00 98.56 230 GLY A O 1
ATOM 1675 N N . ASN A 1 231 ? -1.945 6.194 -15.874 1.00 98.81 231 ASN A N 1
ATOM 1676 C CA . ASN A 1 231 ? -0.731 6.056 -15.067 1.00 98.81 231 ASN A CA 1
ATOM 1677 C C . ASN A 1 231 ? 0.506 6.537 -15.836 1.00 98.81 231 ASN A C 1
ATOM 1679 O O . ASN A 1 231 ? 0.665 6.231 -17.021 1.00 98.81 231 ASN A O 1
ATOM 1683 N N . GLU A 1 232 ? 1.414 7.220 -15.144 1.00 98.56 232 GLU A N 1
ATOM 1684 C CA . GLU A 1 232 ? 2.574 7.883 -15.745 1.00 98.56 232 GLU A CA 1
ATOM 1685 C C . GLU A 1 232 ? 3.897 7.299 -15.235 1.00 98.56 232 GLU A C 1
ATOM 1687 O O . GLU A 1 232 ? 4.083 7.098 -14.034 1.00 98.56 232 GLU A O 1
ATOM 1692 N N . ALA A 1 233 ? 4.851 7.048 -16.133 1.00 97.81 233 ALA A N 1
ATOM 1693 C CA . ALA A 1 233 ? 6.225 6.731 -15.767 1.00 97.81 233 ALA A CA 1
ATOM 1694 C C . ALA A 1 233 ? 7.245 7.517 -16.595 1.00 97.81 233 ALA A C 1
ATOM 1696 O O . ALA A 1 233 ? 7.219 7.498 -17.822 1.00 97.81 233 ALA A O 1
ATOM 1697 N N . GLY A 1 234 ? 8.234 8.121 -15.933 1.00 95.94 234 GLY A N 1
ATOM 1698 C CA . GLY A 1 234 ? 9.229 8.953 -16.618 1.00 95.94 234 GLY A CA 1
ATOM 1699 C C . GLY A 1 234 ? 10.172 8.199 -17.565 1.00 95.94 234 GLY A C 1
ATOM 1700 O O . GLY A 1 234 ? 10.714 8.805 -18.490 1.00 95.94 234 GLY A O 1
ATOM 1701 N N . THR A 1 235 ? 10.402 6.895 -17.354 1.00 94.25 235 THR A N 1
ATOM 1702 C CA . THR A 1 235 ? 11.347 6.117 -18.181 1.00 94.25 235 THR A CA 1
ATOM 1703 C C . THR A 1 235 ? 10.732 4.874 -18.821 1.00 94.25 235 THR A C 1
ATOM 1705 O O . THR A 1 235 ? 10.955 4.633 -20.009 1.00 94.25 235 THR A O 1
ATOM 1708 N N . TYR A 1 236 ? 9.997 4.051 -18.068 1.00 92.38 236 TYR A N 1
ATOM 1709 C CA . TYR A 1 236 ? 9.566 2.739 -18.548 1.00 92.38 236 TYR A CA 1
ATOM 1710 C C . TYR A 1 236 ? 8.145 2.359 -18.104 1.00 92.38 236 TYR A C 1
ATOM 1712 O O . TYR A 1 236 ? 7.928 1.964 -16.962 1.00 92.38 236 TYR A O 1
ATOM 1720 N N . GLY A 1 237 ? 7.206 2.360 -19.052 1.00 89.00 237 GLY A N 1
ATOM 1721 C CA . GLY A 1 237 ? 5.873 1.767 -18.910 1.00 89.00 237 GLY A CA 1
ATOM 1722 C C . GLY A 1 237 ? 4.993 2.438 -17.853 1.00 89.00 237 GLY A C 1
ATOM 1723 O O . GLY A 1 237 ? 5.029 2.046 -16.687 1.00 89.00 237 GLY A O 1
ATOM 1724 N N . GLY A 1 238 ? 4.138 3.376 -18.274 1.00 93.38 238 GLY A N 1
ATOM 1725 C CA . GLY A 1 238 ? 3.168 4.028 -17.385 1.00 93.38 238 GLY A CA 1
ATOM 1726 C C . GLY A 1 238 ? 2.236 3.042 -16.669 1.00 93.38 238 GLY A C 1
ATOM 1727 O O . GLY A 1 238 ? 2.046 3.124 -15.464 1.00 93.38 238 GLY A O 1
ATOM 1728 N N . GLY A 1 239 ? 1.731 2.016 -17.363 1.00 97.31 239 GLY A N 1
ATOM 1729 C CA . GLY A 1 239 ? 0.832 1.028 -16.750 1.00 97.31 239 GLY A CA 1
ATOM 1730 C C . GLY A 1 239 ? 1.560 -0.027 -15.908 1.00 97.31 239 GLY A C 1
ATOM 1731 O O . GLY A 1 239 ? 1.316 -0.182 -14.714 1.00 97.31 239 GLY A O 1
ATOM 1732 N N . MET A 1 240 ? 2.456 -0.797 -16.527 1.00 98.31 240 MET A N 1
ATOM 1733 C CA . MET A 1 240 ? 3.138 -1.904 -15.856 1.00 98.31 240 MET A CA 1
ATOM 1734 C C . MET A 1 240 ? 4.531 -2.145 -16.431 1.00 98.31 240 MET A C 1
ATOM 1736 O O . MET A 1 240 ? 4.717 -2.128 -17.650 1.00 98.31 240 MET A O 1
ATOM 1740 N N . ILE A 1 241 ? 5.483 -2.478 -15.559 1.00 97.44 241 ILE A N 1
ATOM 1741 C CA . ILE A 1 241 ? 6.807 -2.968 -15.937 1.00 97.44 241 ILE A CA 1
ATOM 1742 C C . ILE A 1 241 ? 7.124 -4.329 -15.318 1.00 97.44 241 ILE A C 1
ATOM 1744 O O . ILE A 1 241 ? 6.719 -4.639 -14.201 1.00 97.44 241 ILE A O 1
ATOM 1748 N N . ASN A 1 242 ? 7.848 -5.162 -16.072 1.00 97.56 242 ASN A N 1
ATOM 1749 C CA . ASN A 1 242 ? 8.151 -6.544 -15.715 1.00 97.56 242 ASN A CA 1
ATOM 1750 C C . ASN A 1 242 ? 9.637 -6.854 -15.954 1.00 97.56 242 ASN A C 1
ATOM 1752 O O . ASN A 1 242 ? 10.113 -6.802 -17.088 1.00 97.56 242 ASN A O 1
ATOM 1756 N N . TYR A 1 243 ? 10.355 -7.232 -14.896 1.00 97.12 243 TYR A N 1
ATOM 1757 C CA . TYR A 1 243 ? 11.768 -7.614 -14.913 1.00 97.12 243 TYR A CA 1
ATOM 1758 C C . TYR A 1 243 ? 11.949 -9.042 -14.408 1.00 97.12 243 TYR A C 1
ATOM 1760 O O . TYR A 1 243 ? 11.678 -9.318 -13.244 1.00 97.12 243 TYR A O 1
ATOM 1768 N N . SER A 1 244 ? 12.435 -9.950 -15.262 1.00 97.81 244 SER A N 1
ATOM 1769 C CA . SER A 1 244 ? 12.537 -11.387 -14.932 1.00 97.81 244 SER A CA 1
ATOM 1770 C C . SER A 1 244 ? 11.199 -11.979 -14.458 1.00 97.81 244 SER A C 1
ATOM 1772 O O . SER A 1 244 ? 11.151 -12.839 -13.582 1.00 97.81 244 SER A O 1
ATOM 1774 N N . SER A 1 245 ? 10.112 -11.487 -15.048 1.00 98.19 245 SER A N 1
ATOM 1775 C CA . SER A 1 245 ? 8.733 -11.647 -14.592 1.00 98.19 245 SER A CA 1
ATOM 1776 C C . SER A 1 245 ? 7.851 -12.095 -15.757 1.00 98.19 245 SER A C 1
ATOM 1778 O O . SER A 1 245 ? 8.091 -11.695 -16.897 1.00 98.19 245 SER A O 1
ATOM 1780 N N . SER A 1 246 ? 6.829 -12.907 -15.482 1.00 98.25 246 SER A N 1
ATOM 1781 C CA . SER A 1 246 ? 5.887 -13.412 -16.489 1.00 98.25 246 SER A CA 1
ATOM 1782 C C . SER A 1 246 ? 4.444 -13.312 -15.973 1.00 98.25 246 SER A C 1
ATOM 1784 O O . SER A 1 246 ? 3.844 -14.342 -15.652 1.00 98.25 246 SER A O 1
ATOM 1786 N N . PRO A 1 247 ? 3.881 -12.095 -15.842 1.00 98.19 247 PRO A N 1
ATOM 1787 C CA . PRO A 1 247 ? 2.519 -11.912 -15.347 1.00 98.19 247 PRO A CA 1
ATOM 1788 C C . PRO A 1 247 ? 1.484 -12.596 -16.248 1.00 98.19 247 PRO A C 1
ATOM 1790 O O . PRO A 1 247 ? 1.645 -12.661 -17.468 1.00 98.19 247 PRO A O 1
ATOM 1793 N N . THR A 1 248 ? 0.391 -13.063 -15.647 1.00 98.81 248 THR A N 1
ATOM 1794 C CA . THR A 1 248 ? -0.783 -13.567 -16.374 1.00 98.81 248 THR A CA 1
ATOM 1795 C C . THR A 1 248 ? -1.888 -12.527 -16.306 1.00 98.81 248 THR A C 1
ATOM 1797 O O . THR A 1 248 ? -2.345 -12.203 -15.216 1.00 98.81 248 THR A O 1
ATOM 1800 N N . LEU A 1 249 ? -2.318 -12.011 -17.459 1.00 98.69 249 LEU A N 1
ATOM 1801 C CA . LEU A 1 249 ? -3.343 -10.971 -17.561 1.00 98.69 249 LEU A CA 1
ATOM 1802 C C . LEU A 1 249 ? -4.554 -11.521 -18.319 1.00 98.69 249 LEU A C 1
ATOM 1804 O O . LEU A 1 249 ? -4.425 -11.934 -19.471 1.00 98.69 249 LEU A O 1
ATOM 1808 N N . THR A 1 250 ? -5.724 -11.524 -17.685 1.00 98.81 250 THR A N 1
ATOM 1809 C CA . THR A 1 250 ? -6.989 -11.956 -18.295 1.00 98.81 250 THR A CA 1
ATOM 1810 C C . THR A 1 250 ? -7.991 -10.815 -18.222 1.00 98.81 250 THR A C 1
ATOM 1812 O O . THR A 1 250 ? -8.258 -10.304 -17.142 1.00 98.81 250 THR A O 1
ATOM 1815 N N . ASN A 1 251 ? -8.551 -10.407 -19.364 1.00 98.69 251 ASN A N 1
ATOM 1816 C CA . ASN A 1 251 ? -9.510 -9.295 -19.449 1.00 98.69 251 ASN A CA 1
ATOM 1817 C C . ASN A 1 251 ? -9.011 -7.985 -18.809 1.00 98.69 251 ASN A C 1
ATOM 1819 O O . ASN A 1 251 ? -9.800 -7.237 -18.241 1.00 98.69 251 ASN A O 1
ATOM 1823 N N . CYS A 1 252 ? -7.705 -7.717 -18.863 1.00 98.81 252 CYS A N 1
ATOM 1824 C CA . CYS A 1 252 ? -7.150 -6.473 -18.341 1.00 98.81 252 CYS A CA 1
ATOM 1825 C C . CYS A 1 252 ? -7.173 -5.365 -19.398 1.00 98.81 252 CYS A C 1
ATOM 1827 O O . CYS A 1 252 ? -6.859 -5.616 -20.565 1.00 98.81 252 CYS A O 1
ATOM 1829 N N . THR A 1 253 ? -7.460 -4.142 -18.964 1.00 98.62 253 THR A N 1
ATOM 1830 C CA . THR A 1 253 ? -7.463 -2.939 -19.804 1.00 98.62 253 THR A CA 1
ATOM 1831 C C . THR A 1 253 ? -6.286 -2.045 -19.433 1.00 98.62 253 THR A C 1
ATOM 1833 O O . THR A 1 253 ? -6.039 -1.811 -18.254 1.00 98.62 253 THR A O 1
ATOM 1836 N N . PHE A 1 254 ? -5.570 -1.535 -20.437 1.00 98.56 254 PHE A N 1
ATOM 1837 C CA . PHE A 1 254 ? -4.540 -0.507 -20.281 1.00 98.56 254 PHE A CA 1
ATOM 1838 C C . PHE A 1 254 ? -4.909 0.670 -21.183 1.00 98.56 254 PHE A C 1
ATOM 1840 O O . PHE A 1 254 ? -4.864 0.537 -22.406 1.00 98.56 254 PHE A O 1
ATOM 1847 N N . GLU A 1 255 ? -5.276 1.800 -20.592 1.00 98.25 255 GLU A N 1
ATOM 1848 C CA . GLU A 1 255 ? -5.731 3.001 -21.296 1.00 98.25 255 GLU A CA 1
ATOM 1849 C C . GLU A 1 255 ? -4.991 4.242 -20.789 1.00 98.25 255 GLU A C 1
ATOM 1851 O O . GLU A 1 255 ? -4.662 4.336 -19.612 1.00 98.25 255 GLU A O 1
ATOM 1856 N N . ASP A 1 256 ? -4.656 5.157 -21.698 1.00 97.88 256 ASP A N 1
ATOM 1857 C CA . ASP A 1 256 ? -4.074 6.470 -21.380 1.00 97.88 256 ASP A CA 1
ATOM 1858 C C . ASP A 1 256 ? -2.860 6.453 -20.428 1.00 97.88 256 ASP A C 1
ATOM 1860 O O . ASP A 1 256 ? -2.609 7.408 -19.704 1.00 97.88 256 ASP A O 1
ATOM 1864 N N . ASN A 1 257 ? -2.073 5.373 -20.451 1.00 98.19 257 ASN A N 1
ATOM 1865 C CA . ASN A 1 257 ? -0.837 5.280 -19.680 1.00 98.19 257 ASN A CA 1
ATOM 1866 C C . ASN A 1 257 ? 0.342 5.793 -20.517 1.00 98.19 257 ASN A C 1
ATOM 1868 O O . ASN A 1 257 ? 0.495 5.368 -21.670 1.00 98.19 257 ASN A O 1
ATOM 1872 N N . SER A 1 258 ? 1.196 6.638 -19.936 1.00 94.06 258 SER A N 1
ATOM 1873 C CA . SER A 1 258 ? 2.344 7.261 -20.618 1.00 94.06 258 SER A CA 1
ATOM 1874 C C . SER A 1 258 ? 3.673 6.960 -19.948 1.00 94.06 258 SER A C 1
ATOM 1876 O O . SER A 1 258 ? 3.743 7.073 -18.707 1.00 94.06 258 SER A O 1
#

Sequence (258 aa):
MAAGTYKPTDDLDRTISFQMKNGVAIYGGFDPSVGDVAFENRDWEANPTILSGDLNGDDGPDFANNGENSYHVFYHPALLLDHTAILDGFIITGGNANHATDTALRVGGGMFNAASSPALTNCTFSGNSADYRGGGIYNDTSSPVLIDCLLEGNSAVERGGGMYNHQSPAVITNCTFDANGARAGGGMSNWNASPTLTDCAFTENSAIEGGGAMDNYSSSPTLSNCTFSGNEAGTYGGGMINYSSSPTLTNCTFEDNS

Secondary structure (DSSP, 8-state):
-BSEEE-S-SS--TT--B---TT-EEE--B-TTSSS--GGG--TTTS-EEEE--SSS---TT-TTGGGS-S-SEEEES----TTSEEES-EEE--EE--SS-SGGGB-SSEEEES---EEES-EEES-EESSB-SSEEEES---EEES-EEES-EEEEE-SSEEEES---EEES-EEES-EEEE-SSEEEES---EEES-EEES-EEEEE-SSEEEES---EEES-EEES-EESSB-SSEEEES---EEES-EEES--

pLDDT: mean 96.39, std 5.35, range [66.75, 98.94]

Mean predicted aligned error: 3.12 Å